Protein AF-A0A2V8R0U1-F1 (afdb_monomer)

Radius of gyration: 27.34 Å; Cα contacts (8 Å, |Δi|>4): 190; chains: 1; bounding box: 36×67×104 Å

Secondary structure (DSSP, 8-state):
------------------------SHHHHHHHHHHH-HHHHHHHHHHHHTT--TTSTTHHHHHHHHHHHHHHHHHHHHHHT-HHHHHHHHHHHHT----STTTT-HHHHHHHHHHHHHHHHHHHHTT-HHHHHHHHHHHHHHS--HHHHHHHHHHHHHHTPPP-GGGT-TT--GGGGTT------SSHHHHHHHHHHHHHHH-PPP--PPP-PPP-

Foldseek 3Di:
DDDDDDDDDDDDDDDPDDDDPPPPPCCVVVLVVCLVVLVVLLVVLVVVLVVDDQADPCNLVSLLSNLVSLLSVLLVCVVVVNNVVSVVSLVVNLPGDNDHPCLPVLVSLLSSLVSLQSVLVSCVVVLVLVSSLSSLLSSCLSHNDLSSQASNLVSCLSVVHDDDCCSFPVPDDPVNCPDDDDDDDPPPPVSVVVVVCCCVVPVDDDDDDDDHDDRD

Sequence (216 aa):
MHGLNLIDSRSHFIPQSGKTVDVPHLSGNVYSILRESADMAVTLFQSALQKLTIDQPFYDHLVHNLLLSYKLLIEKLLKQGDTSTALDFLRAALRLEIRGDMAEDSTFLRKFAGAFQSLGIVFFQKNLNEASLLCYRKAISAYPTPGSYVNLTNSLAATGQRAILSDFATEITPDQLGRHLFIACVPKSASTFLKNLLVNLTGYRDLFTVYAAGQT

pLDDT: mean 78.11, std 23.18, range [27.75, 98.75]

Mean predicted aligned error: 13.31 Å

Solvent-accessible surface area (backbone atoms only — not comparable to full-atom values): 12939 Å² total; per-residue (Å²): 132,89,84,91,84,90,85,89,81,91,75,83,90,74,86,82,71,84,76,80,78,80,80,71,79,53,66,63,57,51,53,53,55,33,64,76,36,26,71,59,35,36,55,51,36,54,58,49,55,76,75,52,54,57,88,43,86,61,40,36,56,42,53,49,50,33,46,54,23,42,50,56,43,31,55,51,28,53,73,72,64,41,52,68,63,27,50,52,46,46,58,58,47,69,71,62,73,69,74,26,89,50,57,81,38,65,72,55,30,43,52,54,14,48,53,29,42,53,49,14,51,57,28,41,77,68,71,36,28,70,63,12,34,54,23,20,52,53,10,39,76,56,37,72,48,76,71,40,46,55,54,32,44,55,23,29,57,73,62,70,50,78,88,56,66,66,75,79,36,78,90,54,53,82,81,76,46,75,91,70,85,84,81,84,53,76,64,72,70,55,36,58,52,54,50,52,49,45,32,72,75,68,67,49,79,91,68,91,86,80,88,72,78,73,79,130

Structure (mmCIF, N/CA/C/O backbone):
data_AF-A0A2V8R0U1-F1
#
_entry.id   AF-A0A2V8R0U1-F1
#
loop_
_atom_site.group_PDB
_atom_site.id
_atom_site.type_symbol
_atom_site.label_atom_id
_atom_site.label_alt_id
_atom_site.label_comp_id
_atom_site.label_asym_id
_atom_site.label_entity_id
_atom_site.label_seq_id
_atom_site.pdbx_PDB_ins_code
_atom_site.Cartn_x
_atom_site.Cartn_y
_atom_site.Cartn_z
_atom_site.occupancy
_atom_site.B_iso_or_equiv
_atom_site.auth_seq_id
_atom_site.auth_comp_id
_atom_site.auth_asym_id
_atom_site.auth_atom_id
_atom_site.pdbx_PDB_model_num
ATOM 1 N N . MET A 1 1 ? 0.230 31.227 -80.155 1.00 33.91 1 MET A N 1
ATOM 2 C CA . MET A 1 1 ? 1.510 31.036 -80.872 1.00 33.91 1 MET A CA 1
ATOM 3 C C . MET A 1 1 ? 2.636 31.541 -79.982 1.00 33.91 1 MET A C 1
ATOM 5 O O . MET A 1 1 ? 2.402 32.516 -79.288 1.00 33.91 1 MET A O 1
ATOM 9 N N . HIS A 1 2 ? 3.747 30.791 -79.972 1.00 30.78 2 HIS A N 1
ATOM 10 C CA . HIS A 1 2 ? 5.113 31.023 -79.445 1.00 30.78 2 HIS A CA 1
ATOM 11 C C . HIS A 1 2 ? 5.442 32.373 -78.763 1.00 30.78 2 HIS A C 1
ATOM 13 O O . HIS A 1 2 ? 5.022 33.412 -79.242 1.00 30.78 2 HIS A O 1
ATOM 19 N N . GLY A 1 3 ? 6.279 32.477 -77.726 1.00 27.75 3 GLY A N 1
ATOM 20 C CA . GLY A 1 3 ? 7.247 31.550 -77.134 1.00 27.75 3 GLY A CA 1
ATOM 21 C C . GLY A 1 3 ? 8.436 32.331 -76.523 1.00 27.75 3 GLY A C 1
ATOM 22 O O . GLY A 1 3 ? 8.930 33.253 -77.156 1.00 27.75 3 GLY A O 1
ATOM 23 N N . LEU A 1 4 ? 8.861 31.902 -75.323 1.00 31.69 4 LEU A N 1
ATOM 24 C CA . LEU A 1 4 ? 10.229 31.828 -74.746 1.00 31.69 4 LEU A CA 1
ATOM 25 C C . LEU A 1 4 ? 11.091 33.075 -74.407 1.00 31.69 4 LEU A C 1
ATOM 27 O O . LEU A 1 4 ? 11.565 33.783 -75.287 1.00 31.69 4 LEU A O 1
ATOM 31 N N . ASN A 1 5 ? 11.430 33.213 -73.108 1.00 28.86 5 ASN A N 1
ATOM 32 C CA . ASN A 1 5 ? 12.777 33.004 -72.502 1.00 28.86 5 ASN A CA 1
ATOM 33 C C . ASN A 1 5 ? 12.700 33.275 -70.973 1.00 28.86 5 ASN A C 1
ATOM 35 O O . ASN A 1 5 ? 12.289 34.355 -70.569 1.00 28.86 5 ASN A O 1
ATOM 39 N N . LEU A 1 6 ? 12.799 32.274 -70.085 1.00 30.08 6 LEU A N 1
ATOM 40 C CA . LEU A 1 6 ? 14.008 31.692 -69.453 1.00 30.08 6 LEU A CA 1
ATOM 41 C C . LEU A 1 6 ? 14.882 32.686 -68.665 1.00 30.08 6 LEU A C 1
ATOM 43 O O . LEU A 1 6 ? 15.734 33.335 -69.261 1.00 30.08 6 LEU A O 1
ATOM 47 N N . ILE A 1 7 ? 14.754 32.680 -67.327 1.00 31.27 7 ILE A N 1
ATOM 48 C CA . ILE A 1 7 ? 15.887 32.768 -66.386 1.00 31.27 7 ILE A CA 1
ATOM 49 C C . ILE A 1 7 ? 15.639 31.786 -65.231 1.00 31.27 7 ILE A C 1
ATOM 51 O O . ILE A 1 7 ? 14.598 31.797 -64.578 1.00 31.27 7 ILE A O 1
ATOM 55 N N . ASP A 1 8 ? 16.629 30.920 -65.062 1.00 29.23 8 ASP A N 1
ATOM 56 C CA . ASP A 1 8 ? 16.794 29.834 -64.105 1.00 29.23 8 ASP A CA 1
ATOM 57 C C . ASP A 1 8 ? 17.351 30.378 -62.775 1.00 29.23 8 ASP A C 1
ATOM 59 O O . ASP A 1 8 ? 18.208 31.263 -62.782 1.00 29.23 8 ASP A O 1
ATOM 63 N N . SER A 1 9 ? 16.894 29.862 -61.632 1.00 29.44 9 SER A N 1
ATOM 64 C CA . SER A 1 9 ? 17.573 30.020 -60.335 1.00 29.44 9 SER A CA 1
ATOM 65 C C . SER A 1 9 ? 17.100 28.948 -59.356 1.00 29.44 9 SER A C 1
ATOM 67 O O . SER A 1 9 ? 16.186 29.139 -58.555 1.00 29.44 9 SER A O 1
ATOM 69 N N . ARG A 1 10 ? 17.766 27.794 -59.439 1.00 28.23 10 ARG A N 1
ATOM 70 C CA . ARG A 1 10 ? 17.818 26.767 -58.395 1.00 28.23 10 ARG A CA 1
ATOM 71 C C . ARG A 1 10 ? 18.369 27.366 -57.096 1.00 28.23 10 ARG A C 1
ATOM 73 O O . ARG A 1 10 ? 19.519 27.796 -57.065 1.00 28.23 10 ARG A O 1
ATOM 80 N N . SER A 1 11 ? 17.601 27.314 -56.010 1.00 31.11 11 SER A N 1
ATOM 81 C CA . SER A 1 11 ? 18.138 27.434 -54.654 1.00 31.11 11 SER A CA 1
ATOM 82 C C . SER A 1 11 ? 18.079 26.076 -53.956 1.00 31.11 11 SER A C 1
ATOM 84 O O . SER A 1 11 ? 17.071 25.371 -53.943 1.00 31.11 11 SER A O 1
ATOM 86 N N . HIS A 1 12 ? 19.246 25.681 -53.463 1.00 29.78 12 HIS A N 1
ATOM 87 C CA . HIS A 1 12 ? 19.539 24.403 -52.844 1.00 29.78 12 HIS A CA 1
ATOM 88 C C . HIS A 1 12 ? 18.717 24.165 -51.572 1.00 29.78 12 HIS A C 1
ATOM 90 O O . HIS A 1 12 ? 18.725 24.971 -50.644 1.00 29.78 12 HIS A O 1
ATOM 96 N N . PHE A 1 13 ? 18.088 22.991 -51.510 1.00 28.08 13 PHE A N 1
ATOM 97 C CA . PHE A 1 13 ? 17.663 22.354 -50.269 1.00 28.08 13 PHE A CA 1
ATOM 98 C C . PHE A 1 13 ? 18.896 22.054 -49.403 1.00 28.08 13 PHE A C 1
ATOM 100 O O . PHE A 1 13 ? 19.763 21.278 -49.802 1.00 28.08 13 PHE A O 1
ATOM 107 N N . ILE A 1 14 ? 18.943 22.635 -48.205 1.00 29.86 14 ILE A N 1
ATOM 108 C CA . ILE A 1 14 ? 19.799 22.185 -47.103 1.00 29.86 14 ILE A CA 1
ATOM 109 C C . ILE A 1 14 ? 18.851 21.681 -46.007 1.00 29.86 14 ILE A C 1
ATOM 111 O O . ILE A 1 14 ? 18.072 22.482 -45.484 1.00 29.86 14 ILE A O 1
ATOM 115 N N . PRO A 1 15 ? 18.868 20.387 -45.641 1.00 28.34 15 PRO A N 1
ATOM 116 C CA . PRO A 1 15 ? 18.093 19.906 -44.511 1.00 28.34 15 PRO A CA 1
ATOM 117 C C . PRO A 1 15 ? 18.789 20.365 -43.227 1.00 28.34 15 PRO A C 1
ATOM 119 O O . PRO A 1 15 ? 19.911 19.950 -42.936 1.00 28.34 15 PRO A O 1
ATOM 122 N N . GLN A 1 16 ? 18.145 21.249 -42.458 1.00 32.06 16 GLN A N 1
ATOM 123 C CA . GLN A 1 16 ? 18.633 21.576 -41.122 1.00 32.06 16 GLN A CA 1
ATOM 124 C C . GLN A 1 16 ? 18.433 20.368 -40.206 1.00 32.06 16 GLN A C 1
ATOM 126 O O . GLN A 1 16 ? 17.323 20.038 -39.793 1.00 32.06 16 GLN A O 1
ATOM 131 N N . SER A 1 17 ? 19.567 19.720 -39.944 1.00 33.62 17 SER A N 1
ATOM 132 C CA . SER A 1 17 ? 19.836 18.761 -38.880 1.00 33.62 17 SER A CA 1
ATOM 133 C C . SER A 1 17 ? 19.140 19.134 -37.571 1.00 33.62 17 SER A C 1
ATOM 135 O O . SER A 1 17 ? 19.108 20.302 -37.176 1.00 33.62 17 SER A O 1
ATOM 137 N N . GLY A 1 18 ? 18.607 18.106 -36.908 1.00 39.72 18 GLY A N 1
ATOM 138 C CA . GLY A 1 18 ? 17.793 18.194 -35.707 1.00 39.72 18 GLY A CA 1
ATOM 139 C C . GLY A 1 18 ? 18.396 19.085 -34.629 1.00 39.72 18 GLY A C 1
ATOM 140 O O . GLY A 1 18 ? 19.499 18.853 -34.139 1.00 39.72 18 GLY A O 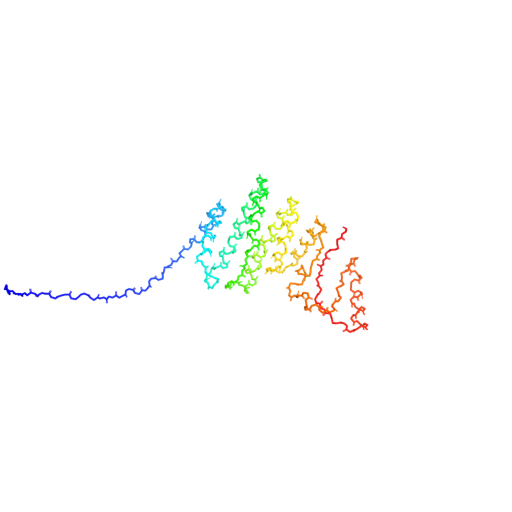1
ATOM 141 N N . LYS A 1 19 ? 17.615 20.087 -34.227 1.00 28.72 19 LYS A N 1
ATOM 142 C CA . LYS A 1 19 ? 17.781 20.730 -32.932 1.00 28.72 19 LYS A CA 1
ATOM 143 C C . LYS A 1 19 ? 17.127 19.816 -31.907 1.00 28.72 19 LYS A C 1
ATOM 145 O O . LYS A 1 19 ? 15.904 19.698 -31.867 1.00 28.72 19 LYS A O 1
ATOM 150 N N . THR A 1 20 ? 17.955 19.145 -31.116 1.00 35.19 20 THR A N 1
ATOM 151 C CA . THR A 1 20 ? 17.565 18.622 -29.811 1.00 35.19 20 THR A CA 1
ATOM 152 C C . THR A 1 20 ? 16.864 19.745 -29.058 1.00 35.19 20 THR A C 1
ATOM 154 O O . THR A 1 20 ? 17.451 20.799 -28.815 1.00 35.19 20 THR A O 1
ATOM 157 N N . VAL A 1 21 ? 15.578 19.555 -28.773 1.00 31.86 21 VAL A N 1
ATOM 158 C CA . VAL A 1 21 ? 14.833 20.446 -27.890 1.00 31.86 21 VAL A CA 1
ATOM 159 C C . VAL A 1 21 ? 15.434 20.251 -26.505 1.00 31.86 21 VAL A C 1
ATOM 161 O O . VAL A 1 21 ? 15.171 19.244 -25.852 1.00 31.86 21 VAL A O 1
ATOM 164 N N . ASP A 1 22 ? 16.278 21.190 -26.085 1.00 32.19 22 ASP A N 1
ATOM 165 C CA . ASP A 1 22 ? 16.637 21.337 -24.681 1.00 32.19 22 ASP A CA 1
ATOM 166 C C . ASP A 1 22 ? 15.337 21.534 -23.903 1.00 32.19 22 ASP A C 1
ATOM 168 O O . ASP A 1 22 ? 14.643 22.531 -24.096 1.00 32.19 22 ASP A O 1
ATOM 172 N N . VAL A 1 23 ? 14.977 20.558 -23.066 1.00 34.31 23 VAL A N 1
ATOM 173 C CA . VAL A 1 23 ? 13.877 20.667 -22.104 1.00 34.31 23 VAL A CA 1
ATOM 174 C C . VAL A 1 23 ? 14.476 21.292 -20.841 1.00 34.31 23 VAL A C 1
ATOM 176 O O . VAL A 1 23 ? 15.088 20.580 -20.041 1.00 34.31 23 VAL A O 1
ATOM 179 N N . PRO A 1 24 ? 14.367 22.615 -20.630 1.00 34.25 24 PRO A N 1
ATOM 180 C CA . PRO A 1 24 ? 15.084 23.278 -19.556 1.00 34.25 24 PRO A CA 1
ATOM 181 C C . PRO A 1 24 ? 14.216 23.254 -18.303 1.00 34.25 24 PRO A C 1
ATOM 183 O O . PRO A 1 24 ? 13.136 23.823 -18.339 1.00 34.25 24 PRO A O 1
ATOM 186 N N . HIS A 1 25 ? 14.672 22.624 -17.212 1.00 35.53 25 HIS A N 1
ATOM 187 C CA . HIS A 1 25 ? 14.306 22.891 -15.800 1.00 35.53 25 HIS A CA 1
ATOM 188 C C . HIS A 1 25 ? 12.814 23.111 -15.404 1.00 35.53 25 HIS A C 1
ATOM 190 O O . HIS A 1 25 ? 12.517 23.425 -14.251 1.00 35.53 25 HIS A O 1
ATOM 196 N N . LEU A 1 26 ? 11.855 22.871 -16.300 1.00 32.47 26 LEU A N 1
ATOM 197 C CA . LEU A 1 26 ? 10.415 23.101 -16.150 1.00 32.47 26 LEU A CA 1
ATOM 198 C C . LEU A 1 26 ? 9.740 22.028 -15.293 1.00 32.47 26 LEU A C 1
ATOM 200 O O . LEU A 1 26 ? 8.631 22.240 -14.804 1.00 32.47 26 LEU A O 1
ATOM 204 N N . SER A 1 27 ? 10.420 20.904 -15.053 1.00 43.81 27 SER A N 1
ATOM 205 C CA . SER A 1 27 ? 9.954 19.879 -14.124 1.00 43.81 27 SER A CA 1
ATOM 206 C C . SER A 1 27 ? 9.823 20.437 -12.704 1.00 43.81 27 SER A C 1
ATOM 208 O O . SER A 1 27 ? 8.827 20.179 -12.049 1.00 43.81 27 SER A O 1
ATOM 210 N N . GLY A 1 28 ? 10.729 21.297 -12.233 1.00 41.16 28 GLY A N 1
ATOM 211 C CA . GLY A 1 28 ? 10.628 21.852 -10.876 1.00 41.16 28 GLY A CA 1
ATOM 212 C C . GLY A 1 28 ? 9.350 22.673 -10.642 1.00 41.16 28 GLY A C 1
ATOM 213 O O . GLY A 1 28 ? 8.659 22.467 -9.645 1.00 41.16 28 GLY A O 1
ATOM 214 N N . ASN A 1 29 ? 9.012 23.553 -11.592 1.00 44.62 29 ASN A N 1
ATOM 215 C CA . ASN A 1 29 ? 7.871 24.471 -11.481 1.00 44.62 29 ASN A CA 1
ATOM 216 C C . ASN A 1 29 ? 6.523 23.813 -11.782 1.00 44.62 29 ASN A C 1
ATOM 218 O O . ASN A 1 29 ? 5.535 24.110 -11.120 1.00 44.62 29 ASN A O 1
ATOM 222 N N . VAL A 1 30 ? 6.452 22.898 -12.752 1.00 51.75 30 VAL A N 1
ATOM 223 C CA . VAL A 1 30 ? 5.197 22.175 -13.009 1.00 51.75 30 VAL A CA 1
ATOM 224 C C . VAL A 1 30 ? 4.881 21.246 -11.838 1.00 51.75 30 VAL A C 1
ATOM 226 O O . VAL A 1 30 ? 3.737 21.181 -11.405 1.00 51.75 30 VAL A O 1
ATOM 229 N N . TYR A 1 31 ? 5.884 20.583 -11.257 1.00 48.94 31 TYR A N 1
ATOM 230 C CA . TYR A 1 31 ? 5.665 19.709 -10.107 1.00 48.94 31 TYR A CA 1
ATOM 231 C C . TYR A 1 31 ? 5.260 20.479 -8.842 1.00 48.94 31 TYR A C 1
ATOM 233 O O . TYR A 1 31 ? 4.448 19.968 -8.074 1.00 48.94 31 TYR A O 1
ATOM 241 N N . SER A 1 32 ? 5.774 21.694 -8.612 1.00 51.47 32 SER A N 1
ATOM 242 C CA . SER A 1 32 ? 5.343 22.525 -7.477 1.00 51.47 32 SER A CA 1
ATOM 243 C C . SER A 1 32 ? 3.918 23.058 -7.659 1.00 51.47 32 SER A C 1
ATOM 245 O O . SER A 1 32 ? 3.120 22.963 -6.731 1.00 51.47 32 SER A O 1
ATOM 247 N N . ILE A 1 33 ? 3.559 23.508 -8.865 1.00 53.03 33 ILE A N 1
ATOM 248 C CA . ILE A 1 33 ? 2.207 23.990 -9.195 1.00 53.03 33 ILE A CA 1
ATOM 249 C C . ILE A 1 33 ? 1.178 22.846 -9.137 1.00 53.03 33 ILE A C 1
ATOM 251 O O . ILE A 1 33 ? 0.098 22.995 -8.569 1.00 53.03 33 ILE A O 1
ATOM 255 N N . LEU A 1 34 ? 1.514 21.663 -9.658 1.00 53.31 34 LEU A N 1
ATOM 256 C CA . LEU A 1 34 ? 0.648 20.479 -9.583 1.00 53.31 34 LEU A CA 1
ATOM 257 C C . LEU A 1 34 ? 0.496 19.949 -8.150 1.00 53.31 34 LEU A C 1
ATOM 259 O O . LEU A 1 34 ? -0.521 19.343 -7.818 1.00 53.31 34 LEU A O 1
ATOM 263 N N . ARG A 1 35 ? 1.474 20.203 -7.276 1.00 53.59 35 ARG A N 1
ATOM 264 C CA . ARG A 1 35 ? 1.379 19.870 -5.851 1.00 53.59 35 ARG A CA 1
ATOM 265 C C . ARG A 1 35 ? 0.373 20.759 -5.111 1.00 53.59 35 ARG A C 1
ATOM 267 O O . ARG A 1 35 ? -0.236 20.285 -4.155 1.00 53.59 35 ARG A O 1
ATOM 274 N N . GLU A 1 36 ? 0.166 21.999 -5.557 1.00 61.22 36 GLU A N 1
ATOM 275 C CA . GLU A 1 36 ? -0.860 22.903 -5.011 1.00 61.22 36 GLU A CA 1
ATOM 276 C C . GLU A 1 36 ? -2.278 22.559 -5.496 1.00 61.22 36 GLU A C 1
ATOM 278 O O . GLU A 1 36 ? -3.250 22.805 -4.783 1.00 61.22 36 GLU A O 1
ATOM 283 N N . SER A 1 37 ? -2.410 21.909 -6.658 1.00 79.00 37 SER A N 1
ATOM 284 C CA . SER A 1 37 ? -3.690 21.424 -7.185 1.00 79.00 37 SER A CA 1
ATOM 285 C C . SER A 1 37 ? -3.644 19.930 -7.509 1.00 79.00 37 SER A C 1
ATOM 287 O O . SER A 1 37 ? -3.577 19.511 -8.667 1.00 79.00 37 SER A O 1
ATOM 289 N N . ALA A 1 38 ? -3.708 19.111 -6.454 1.00 80.38 38 ALA A N 1
ATOM 290 C CA . ALA A 1 38 ? -3.704 17.652 -6.568 1.00 80.38 38 ALA A CA 1
ATOM 291 C C . ALA A 1 38 ? -4.800 17.124 -7.518 1.00 80.38 38 ALA A C 1
ATOM 293 O O . ALA A 1 38 ? -4.564 16.162 -8.245 1.00 80.38 38 ALA A O 1
ATOM 294 N N . ASP A 1 39 ? -5.957 17.791 -7.569 1.00 82.25 39 ASP A N 1
ATOM 295 C CA . ASP A 1 39 ? -7.078 17.469 -8.461 1.00 82.25 39 ASP A CA 1
ATOM 296 C C . ASP A 1 39 ? -6.690 17.589 -9.956 1.00 82.25 39 ASP A C 1
ATOM 298 O O . ASP A 1 39 ? -6.931 16.679 -10.760 1.00 82.25 39 ASP A O 1
ATOM 302 N N . MET A 1 40 ? -6.015 18.685 -10.335 1.00 86.06 40 MET A N 1
ATOM 303 C CA . MET A 1 40 ? -5.506 18.875 -11.701 1.00 86.06 40 MET A CA 1
ATOM 304 C C . MET A 1 40 ? -4.389 17.882 -12.027 1.00 86.06 40 MET A C 1
ATOM 306 O O . MET A 1 40 ? -4.345 17.345 -13.135 1.00 86.06 40 MET A O 1
ATOM 310 N N . ALA A 1 41 ? -3.514 17.600 -11.060 1.00 88.56 41 ALA A N 1
ATOM 311 C CA . ALA A 1 41 ? -2.421 16.648 -11.226 1.00 88.56 41 ALA A CA 1
ATOM 312 C C . ALA A 1 41 ? -2.928 15.230 -11.520 1.00 88.56 41 ALA A C 1
ATOM 314 O O . ALA A 1 41 ? -2.450 14.596 -12.460 1.00 88.56 41 ALA A O 1
ATOM 315 N N . VAL A 1 42 ? -3.941 14.760 -10.783 1.00 91.50 42 VAL A N 1
ATOM 316 C CA . VAL A 1 42 ? -4.589 13.466 -11.045 1.00 91.50 42 VAL A CA 1
ATOM 317 C C . VAL A 1 42 ? -5.111 13.407 -12.479 1.00 91.50 42 VAL A C 1
ATOM 319 O O . VAL A 1 42 ? -4.779 12.473 -13.208 1.00 91.50 42 VAL A O 1
ATOM 322 N N . THR A 1 43 ? -5.872 14.420 -12.901 1.00 89.62 43 THR A N 1
ATOM 323 C CA . THR A 1 43 ? -6.471 14.463 -14.245 1.00 89.62 43 THR A CA 1
ATOM 324 C C . THR A 1 43 ? -5.400 14.431 -15.337 1.00 89.62 43 THR A C 1
ATOM 326 O O . THR A 1 43 ? -5.521 13.691 -16.318 1.00 89.62 43 THR A O 1
ATOM 329 N N . LEU A 1 44 ? -4.322 15.199 -15.158 1.00 92.62 44 LEU A N 1
ATOM 330 C CA . LEU A 1 44 ? -3.211 15.271 -16.100 1.00 92.62 44 LEU A CA 1
ATOM 331 C C . LEU A 1 44 ? -2.470 13.935 -16.204 1.00 92.62 44 LEU A C 1
ATOM 333 O O . LEU A 1 44 ? -2.263 13.443 -17.313 1.00 92.62 44 LEU A O 1
ATOM 337 N N . PHE A 1 45 ? -2.103 13.322 -15.076 1.00 94.06 45 PHE A N 1
ATOM 338 C CA . PHE A 1 45 ? -1.371 12.055 -15.085 1.00 94.06 45 PHE A CA 1
ATOM 339 C C . PHE A 1 45 ? -2.228 10.891 -15.591 1.00 94.06 45 PHE A C 1
ATOM 341 O O . PHE A 1 45 ? -1.734 10.082 -16.371 1.00 94.06 45 PHE A O 1
ATOM 348 N N . GLN A 1 46 ? -3.518 10.834 -15.243 1.00 93.69 46 GLN A N 1
ATOM 349 C CA . GLN A 1 46 ? -4.446 9.854 -15.818 1.00 93.69 46 GLN A CA 1
ATOM 350 C C . GLN A 1 46 ? -4.553 10.008 -17.340 1.00 93.69 46 GLN A C 1
ATOM 352 O O . GLN A 1 46 ? -4.441 9.024 -18.068 1.00 93.69 46 GLN A O 1
ATOM 357 N N . SER A 1 47 ? -4.714 11.240 -17.831 1.00 93.31 47 SER A N 1
ATOM 358 C CA . SER A 1 47 ? -4.805 11.520 -19.270 1.00 93.31 47 SER A CA 1
ATOM 359 C C . SER A 1 47 ? -3.509 11.191 -20.014 1.00 93.31 47 SER A C 1
ATOM 361 O O . SER A 1 47 ? -3.551 10.750 -21.161 1.00 93.31 47 SER A O 1
ATOM 363 N N . ALA A 1 48 ? -2.353 11.402 -19.379 1.00 92.88 48 ALA A N 1
ATOM 364 C CA . ALA A 1 48 ? -1.061 11.019 -19.935 1.00 92.88 48 ALA A CA 1
ATOM 365 C C . ALA A 1 48 ? -0.931 9.492 -20.019 1.00 92.88 48 ALA A C 1
ATOM 367 O O . ALA A 1 48 ? -0.620 8.970 -21.085 1.00 92.88 48 ALA A O 1
ATOM 368 N N . LEU A 1 49 ? -1.253 8.769 -18.942 1.00 93.88 49 LEU A N 1
ATOM 369 C CA . LEU A 1 49 ? -1.174 7.305 -18.898 1.00 93.88 49 LEU A CA 1
ATOM 370 C C . LEU A 1 49 ? -2.140 6.614 -19.872 1.00 93.88 49 LEU A C 1
ATOM 372 O O . LEU A 1 49 ? -1.841 5.522 -20.332 1.00 93.88 49 LEU A O 1
ATOM 376 N N . GLN A 1 50 ? -3.255 7.247 -20.249 1.00 93.81 50 GLN A N 1
ATOM 377 C CA . GLN A 1 50 ? -4.135 6.736 -21.313 1.00 93.81 50 GLN A CA 1
ATOM 378 C C . GLN 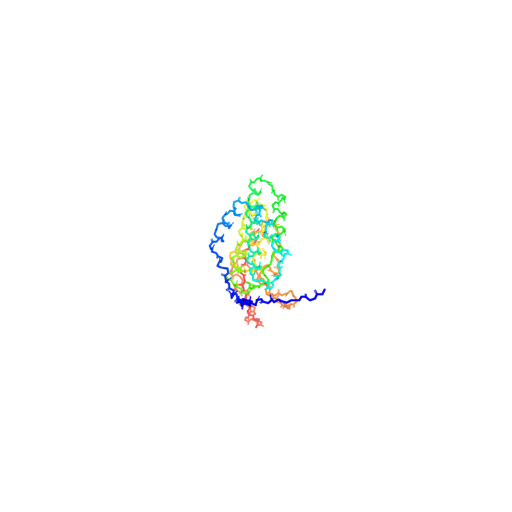A 1 50 ? -3.486 6.743 -22.704 1.00 93.81 50 GLN A C 1
ATOM 380 O O . GLN A 1 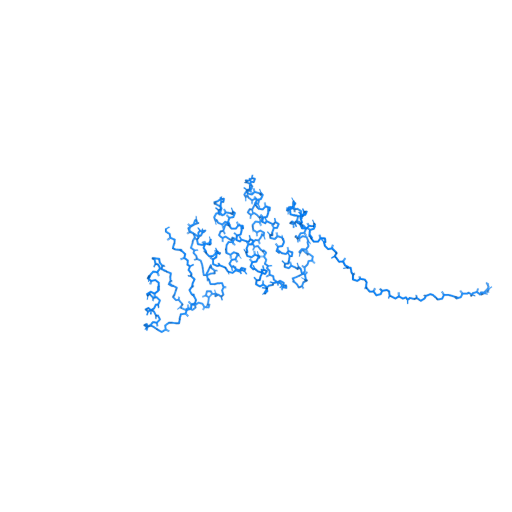50 ? -3.930 6.017 -23.591 1.00 93.81 50 GLN A O 1
ATOM 385 N N . LYS A 1 51 ? -2.481 7.595 -22.918 1.00 92.00 51 LYS A N 1
ATOM 386 C CA . LYS A 1 51 ? -1.797 7.768 -24.207 1.00 92.00 51 LYS A CA 1
ATOM 387 C C . LYS A 1 51 ? -0.449 7.063 -24.259 1.00 92.00 51 LYS A C 1
ATOM 389 O O . LYS A 1 51 ? 0.151 7.015 -25.330 1.00 92.00 51 LYS A O 1
ATOM 394 N N . LEU A 1 52 ? 0.028 6.579 -23.116 1.00 91.00 52 LEU A N 1
ATOM 395 C CA . LEU A 1 52 ? 1.332 5.956 -22.993 1.00 91.00 52 LEU A CA 1
ATOM 396 C C . LEU A 1 52 ? 1.209 4.442 -22.920 1.00 91.00 52 LEU A C 1
ATOM 398 O O . LEU A 1 52 ? 0.253 3.895 -22.373 1.00 91.00 52 LEU A O 1
ATOM 402 N N . THR A 1 53 ? 2.221 3.775 -23.446 1.00 91.56 53 THR A N 1
ATOM 403 C CA . THR A 1 53 ? 2.406 2.333 -23.313 1.00 91.56 53 THR A CA 1
ATOM 404 C C . THR A 1 53 ? 3.500 2.042 -22.284 1.00 91.56 53 THR A C 1
ATOM 406 O O . THR A 1 53 ? 4.320 2.904 -21.972 1.00 91.56 53 THR A O 1
ATOM 409 N N . ILE A 1 54 ? 3.487 0.838 -21.704 1.00 91.50 54 ILE A N 1
ATOM 410 C CA . ILE A 1 54 ? 4.372 0.455 -20.583 1.00 91.50 54 ILE A CA 1
ATOM 411 C C . ILE A 1 54 ? 5.862 0.507 -20.975 1.00 91.50 54 ILE A C 1
ATOM 413 O O . ILE A 1 54 ? 6.718 0.746 -20.131 1.00 91.50 54 ILE A O 1
ATOM 417 N N . ASP A 1 55 ? 6.170 0.304 -22.255 1.00 89.25 55 ASP A N 1
ATOM 418 C CA . ASP A 1 55 ? 7.515 0.334 -22.838 1.00 89.25 55 ASP A CA 1
ATOM 419 C C . ASP A 1 55 ? 8.064 1.751 -23.061 1.00 89.25 55 ASP A C 1
ATOM 421 O O . ASP A 1 55 ? 9.251 1.917 -23.350 1.00 89.25 55 ASP A O 1
ATOM 425 N N . GLN A 1 56 ? 7.225 2.780 -22.944 1.00 88.94 56 GLN A N 1
ATOM 426 C CA . GLN A 1 56 ? 7.664 4.150 -23.162 1.00 88.94 56 GLN A CA 1
ATOM 427 C C . GLN A 1 56 ? 8.416 4.699 -21.943 1.00 88.94 56 GLN A C 1
ATOM 429 O O . GLN A 1 56 ? 7.980 4.503 -20.803 1.00 88.94 56 GLN A O 1
ATOM 434 N N . PRO A 1 57 ? 9.506 5.461 -22.166 1.00 86.75 57 PRO A N 1
ATOM 435 C CA . PRO A 1 57 ? 10.219 6.134 -21.090 1.00 86.75 57 PRO A CA 1
ATOM 436 C C . PRO A 1 57 ? 9.267 6.982 -20.244 1.00 86.75 57 PRO A C 1
ATOM 438 O O . PRO A 1 57 ? 8.347 7.612 -20.769 1.00 86.75 57 PRO A O 1
ATOM 441 N N . PHE A 1 58 ? 9.519 7.043 -18.938 1.00 88.94 58 PHE A N 1
ATOM 442 C CA . PHE A 1 58 ? 8.721 7.808 -17.972 1.00 88.94 58 PHE A CA 1
ATOM 443 C C . PHE A 1 58 ? 7.328 7.267 -17.646 1.00 88.94 58 PHE A C 1
ATOM 445 O O . PHE A 1 58 ? 6.655 7.876 -16.808 1.00 88.94 58 PHE A O 1
ATOM 452 N N . TYR A 1 59 ? 6.906 6.129 -18.207 1.00 95.19 59 TYR A N 1
ATOM 453 C CA . TYR A 1 59 ? 5.645 5.491 -17.823 1.00 95.19 59 TYR A CA 1
ATOM 454 C C . TYR A 1 59 ? 5.561 5.302 -16.297 1.00 95.19 59 TYR A C 1
ATOM 456 O O . TYR A 1 59 ? 4.657 5.837 -15.649 1.00 95.19 59 TYR A O 1
ATOM 464 N N . ASP A 1 60 ? 6.560 4.654 -15.693 1.00 97.12 60 ASP A N 1
ATOM 465 C CA . ASP A 1 60 ? 6.568 4.382 -14.251 1.00 97.12 60 ASP A CA 1
ATOM 466 C C . ASP A 1 60 ? 6.719 5.656 -13.408 1.00 97.12 60 ASP A C 1
ATOM 468 O O . ASP A 1 60 ? 6.145 5.769 -12.321 1.00 97.12 60 ASP A O 1
ATOM 472 N N . HIS A 1 61 ? 7.428 6.665 -13.923 1.00 95.88 61 HIS A N 1
ATOM 473 C CA . HIS A 1 61 ? 7.501 7.982 -13.292 1.00 95.88 61 HIS A CA 1
ATOM 474 C C . HIS A 1 61 ? 6.118 8.641 -13.200 1.00 95.88 61 HIS A C 1
ATOM 476 O O . HIS A 1 61 ? 5.770 9.203 -12.159 1.00 95.88 61 HIS A O 1
ATOM 482 N N . LEU A 1 62 ? 5.298 8.538 -14.248 1.00 96.19 62 LEU A N 1
ATOM 483 C CA . LEU A 1 62 ? 3.932 9.061 -14.248 1.00 96.19 62 LEU A CA 1
ATOM 484 C C . LEU A 1 62 ? 3.006 8.248 -13.345 1.00 96.19 62 LEU A C 1
ATOM 486 O O . LEU A 1 62 ? 2.198 8.841 -12.631 1.00 96.19 62 LEU A O 1
ATOM 490 N N . VAL A 1 63 ? 3.164 6.922 -13.299 1.00 98.06 63 VAL A N 1
ATOM 491 C CA . VAL A 1 63 ? 2.456 6.063 -12.336 1.00 98.06 63 VAL A CA 1
ATOM 492 C C . VAL A 1 63 ? 2.782 6.476 -10.897 1.00 98.06 63 VAL A C 1
ATOM 494 O O . VAL A 1 63 ? 1.875 6.661 -10.082 1.00 98.06 63 VAL A O 1
ATOM 497 N N . HIS A 1 64 ? 4.062 6.674 -10.569 1.00 97.56 64 HIS A N 1
ATOM 498 C CA . HIS A 1 64 ? 4.474 7.108 -9.234 1.00 97.56 64 HIS A CA 1
ATOM 499 C C . HIS A 1 64 ? 3.960 8.513 -8.901 1.00 97.56 64 HIS A C 1
ATOM 501 O O . HIS A 1 64 ? 3.452 8.739 -7.803 1.00 97.56 64 HIS A O 1
ATOM 507 N N . ASN A 1 65 ? 4.023 9.451 -9.844 1.00 96.50 65 ASN A N 1
ATOM 508 C CA . ASN A 1 65 ? 3.498 10.799 -9.638 1.00 96.50 65 ASN A CA 1
ATOM 509 C C . ASN A 1 65 ? 1.982 10.802 -9.424 1.00 96.50 65 ASN A C 1
ATOM 511 O O . ASN A 1 65 ? 1.500 11.505 -8.538 1.00 96.50 65 ASN A O 1
ATOM 515 N N . LEU A 1 66 ? 1.237 9.969 -10.157 1.00 97.12 66 LEU A N 1
ATOM 516 C CA . LEU A 1 66 ? -0.196 9.792 -9.938 1.00 97.12 66 LEU A CA 1
ATOM 517 C C . LEU A 1 66 ? -0.487 9.267 -8.523 1.00 97.12 66 LEU A C 1
ATOM 519 O O . LEU A 1 66 ? -1.389 9.776 -7.859 1.00 97.12 66 LEU A O 1
ATOM 523 N N . LEU A 1 67 ? 0.305 8.313 -8.021 1.00 98.50 67 LEU A N 1
ATOM 524 C CA . LEU A 1 67 ? 0.198 7.843 -6.635 1.00 98.50 67 LEU A CA 1
ATOM 525 C C . LEU A 1 67 ? 0.441 8.974 -5.623 1.00 98.50 67 LEU A C 1
ATOM 527 O O . LEU A 1 67 ? -0.296 9.090 -4.642 1.00 98.50 67 LEU A O 1
ATOM 531 N N . LEU A 1 68 ? 1.443 9.827 -5.851 1.00 97.19 68 LEU A N 1
ATOM 532 C CA . LEU A 1 68 ? 1.708 10.981 -4.987 1.00 97.19 68 LEU A CA 1
ATOM 533 C C . LEU A 1 68 ? 0.554 11.995 -5.014 1.00 97.19 68 LEU A C 1
ATOM 535 O O . LEU A 1 68 ? 0.186 12.520 -3.961 1.00 97.19 68 LEU A O 1
ATOM 539 N N . SER A 1 69 ? -0.057 12.230 -6.176 1.00 96.06 69 SER A N 1
ATOM 540 C CA . SER A 1 69 ? -1.242 13.086 -6.303 1.00 96.06 69 SER A CA 1
ATOM 541 C C . SER A 1 69 ? -2.450 12.502 -5.570 1.00 96.06 69 SER A C 1
ATOM 543 O O . SER A 1 69 ? -3.091 13.221 -4.803 1.00 96.06 69 SER A O 1
ATOM 545 N N . TYR A 1 70 ? -2.717 11.198 -5.713 1.00 97.56 70 TYR A N 1
ATOM 546 C CA . TYR A 1 70 ? -3.752 10.523 -4.926 1.00 97.56 70 TYR A CA 1
ATOM 547 C C . TYR A 1 70 ? -3.493 10.645 -3.429 1.00 97.56 70 TYR A C 1
ATOM 549 O O . TYR A 1 70 ? -4.416 10.959 -2.685 1.00 97.56 70 TYR A O 1
ATOM 557 N N . LYS A 1 71 ? -2.248 10.460 -2.975 1.00 97.56 71 LYS A N 1
ATOM 558 C CA . LYS A 1 71 ? -1.895 10.599 -1.559 1.00 97.56 71 LYS A CA 1
ATOM 559 C C . LYS A 1 71 ? -2.270 11.977 -1.008 1.00 97.56 71 LYS A C 1
ATOM 561 O O . LYS A 1 71 ? -2.947 12.053 0.014 1.00 97.56 71 LYS A O 1
ATOM 566 N N . LEU A 1 72 ? -1.869 13.053 -1.686 1.00 95.69 72 LEU A N 1
ATOM 567 C CA . LEU A 1 72 ? -2.175 14.425 -1.256 1.00 95.69 72 LEU A CA 1
ATOM 568 C C . LEU A 1 72 ? -3.683 14.685 -1.191 1.00 95.69 72 LEU A C 1
ATOM 570 O O . LEU A 1 72 ? -4.178 15.326 -0.263 1.00 95.69 72 LEU A O 1
ATOM 574 N N . LEU A 1 73 ? -4.413 14.171 -2.175 1.00 95.25 73 LEU A N 1
ATOM 575 C CA . LEU A 1 73 ? -5.848 14.361 -2.288 1.00 95.25 73 LEU A CA 1
ATOM 576 C C . LEU A 1 73 ? -6.613 13.562 -1.223 1.00 95.25 73 LEU A C 1
ATOM 578 O O . LEU A 1 73 ? -7.486 14.115 -0.560 1.00 95.25 73 LEU A O 1
ATOM 582 N N . ILE A 1 74 ? -6.216 12.314 -0.967 1.00 97.44 74 ILE A N 1
ATOM 583 C CA . ILE A 1 74 ? -6.727 11.495 0.141 1.00 97.44 74 ILE A CA 1
ATOM 584 C C . ILE A 1 74 ? -6.501 12.206 1.480 1.00 97.44 74 ILE A C 1
ATOM 586 O O . ILE A 1 74 ? -7.433 12.345 2.269 1.00 97.44 74 ILE A O 1
ATOM 590 N N . GLU A 1 75 ? -5.289 12.704 1.741 1.00 96.31 75 GLU A N 1
ATOM 591 C CA . GLU A 1 75 ? -4.981 13.436 2.975 1.00 96.31 75 GLU A CA 1
ATOM 592 C C . GLU A 1 75 ? -5.854 14.692 3.139 1.00 96.31 75 GLU A C 1
ATOM 594 O O . GLU A 1 75 ? -6.316 14.983 4.246 1.00 96.31 75 GLU A O 1
ATOM 599 N N . LYS A 1 76 ? -6.105 15.432 2.051 1.00 95.62 76 LYS A N 1
ATOM 600 C CA . LYS A 1 76 ? -6.997 16.603 2.032 1.00 95.62 76 LYS A CA 1
ATOM 601 C C . LYS A 1 76 ? -8.447 16.211 2.332 1.00 95.62 76 LYS A C 1
ATOM 603 O O . LYS A 1 76 ? -9.052 16.808 3.220 1.00 95.62 76 LYS A O 1
ATOM 608 N N . LEU A 1 77 ? -8.976 15.193 1.658 1.00 96.19 77 LEU A N 1
ATOM 609 C CA . LEU A 1 77 ? -10.349 14.712 1.841 1.00 96.19 77 LEU A CA 1
ATOM 610 C C . LEU A 1 77 ? -10.589 14.196 3.266 1.00 96.19 77 LEU A C 1
ATOM 612 O O . LEU A 1 77 ? -11.556 14.586 3.915 1.00 96.19 77 LEU A O 1
ATOM 616 N N . LEU A 1 78 ? -9.657 13.413 3.816 1.00 97.25 78 LEU A N 1
ATOM 617 C CA . LEU A 1 78 ? -9.748 12.917 5.194 1.00 97.25 78 LEU A CA 1
ATOM 618 C C . LEU A 1 78 ? -9.671 14.036 6.241 1.00 97.25 78 LEU A C 1
ATOM 620 O O . LEU A 1 78 ? -10.247 13.907 7.322 1.00 97.25 78 LEU A O 1
ATOM 624 N N . LYS A 1 79 ? -8.968 15.141 5.957 1.00 96.06 79 LYS A N 1
ATOM 625 C CA . LYS A 1 79 ? -9.001 16.344 6.810 1.00 96.06 79 LYS A CA 1
ATOM 626 C C . LYS A 1 79 ? -10.357 17.047 6.754 1.00 96.06 79 LYS A C 1
ATOM 628 O O . LYS A 1 79 ? -10.780 17.595 7.763 1.00 96.06 79 LYS A O 1
ATOM 633 N N . GLN A 1 80 ? -11.024 17.009 5.605 1.00 96.06 80 GLN A N 1
ATOM 634 C CA . GLN A 1 80 ? -12.354 17.585 5.389 1.00 96.06 80 GLN A CA 1
ATOM 635 C C . GLN A 1 80 ? -13.494 16.666 5.861 1.00 96.06 80 GLN A C 1
ATOM 637 O O . GLN A 1 80 ? -14.647 17.081 5.868 1.00 96.06 80 GLN A O 1
ATOM 642 N N . GLY A 1 81 ? -13.181 15.434 6.273 1.00 96.31 81 GLY A N 1
ATOM 643 C CA . GLY A 1 81 ? -14.163 14.437 6.702 1.00 96.31 81 GLY A CA 1
ATOM 644 C C . GLY A 1 81 ? -14.792 13.639 5.556 1.00 96.31 81 GLY A C 1
ATOM 645 O O . GLY A 1 81 ? -15.574 12.726 5.822 1.00 96.31 81 GLY A O 1
ATOM 646 N N . ASP A 1 82 ? -14.422 13.909 4.301 1.00 97.00 82 ASP A N 1
ATOM 647 C CA . ASP A 1 82 ? -14.910 13.166 3.138 1.00 97.00 82 ASP A CA 1
ATOM 648 C C . ASP A 1 82 ? -14.182 11.822 2.996 1.00 97.00 82 ASP A C 1
ATOM 650 O O . ASP A 1 82 ? -13.248 11.627 2.214 1.00 97.00 82 ASP A O 1
ATOM 654 N N . THR A 1 83 ? -14.611 10.874 3.821 1.00 97.62 83 THR A N 1
ATOM 655 C CA . THR A 1 83 ? -14.016 9.539 3.876 1.00 97.62 83 THR A CA 1
ATOM 656 C C . THR A 1 83 ? -14.397 8.696 2.660 1.00 97.62 83 THR A C 1
ATOM 658 O O . THR A 1 83 ? -13.584 7.895 2.205 1.00 97.62 83 THR A O 1
ATOM 661 N N . SER A 1 84 ? -15.600 8.877 2.105 1.00 97.62 84 SER A N 1
ATOM 662 C CA . SER A 1 84 ? -16.071 8.073 0.969 1.00 97.62 84 SER A CA 1
ATOM 663 C C . SER A 1 84 ? -15.202 8.313 -0.258 1.00 97.62 84 SER A C 1
ATOM 665 O O . SER A 1 84 ? -14.620 7.372 -0.798 1.00 97.62 84 SER A O 1
ATOM 667 N N . THR A 1 85 ? -15.030 9.580 -0.636 1.00 95.94 85 THR A N 1
ATOM 668 C CA . THR A 1 85 ? -14.219 9.949 -1.797 1.00 95.94 85 THR A CA 1
ATOM 669 C C . THR A 1 85 ? -12.753 9.567 -1.574 1.00 95.94 85 THR A C 1
ATOM 671 O O . THR A 1 85 ? -12.092 9.060 -2.480 1.00 95.94 85 THR A O 1
ATOM 674 N N . ALA A 1 86 ? -12.232 9.715 -0.349 1.00 98.00 86 ALA A N 1
ATOM 675 C CA . ALA A 1 86 ? -10.873 9.284 -0.018 1.00 98.00 86 ALA A CA 1
ATOM 676 C C . ALA A 1 86 ? -10.662 7.776 -0.254 1.00 98.00 86 ALA A C 1
ATOM 678 O O . ALA A 1 86 ? -9.618 7.364 -0.765 1.00 98.00 86 ALA A O 1
ATOM 679 N N . LEU A 1 87 ? -11.654 6.945 0.079 1.00 98.38 87 LEU A N 1
ATOM 680 C CA . LEU A 1 87 ? -11.603 5.504 -0.171 1.00 98.38 87 LEU A CA 1
ATOM 681 C C . LEU A 1 87 ? -11.706 5.165 -1.664 1.00 98.38 87 LEU A C 1
ATOM 683 O O . LEU A 1 87 ? -11.062 4.213 -2.105 1.00 98.38 87 LEU A O 1
ATOM 687 N N . ASP A 1 88 ? -12.439 5.943 -2.459 1.00 97.75 88 ASP A N 1
ATOM 688 C CA . ASP A 1 88 ? -12.473 5.776 -3.918 1.00 97.75 88 ASP A CA 1
ATOM 689 C C . ASP A 1 88 ? -11.110 6.055 -4.555 1.00 97.75 88 ASP A C 1
ATOM 691 O O . ASP A 1 88 ? -10.614 5.254 -5.356 1.00 97.75 88 ASP A O 1
ATOM 695 N N . PHE A 1 89 ? -10.439 7.124 -4.126 1.00 98.00 89 PHE A N 1
ATOM 696 C CA . PHE A 1 89 ? -9.071 7.403 -4.557 1.00 98.00 89 PHE A CA 1
ATOM 697 C C . PHE A 1 89 ? -8.077 6.348 -4.077 1.00 98.00 89 PHE A C 1
ATOM 699 O O . PHE A 1 89 ? -7.179 5.978 -4.834 1.00 98.00 89 PHE A O 1
ATOM 706 N N . LEU A 1 90 ? -8.253 5.791 -2.874 1.00 98.69 90 LEU A N 1
ATOM 707 C CA . LEU A 1 90 ? -7.440 4.661 -2.429 1.00 98.69 90 LEU A CA 1
ATOM 708 C C . LEU A 1 90 ? -7.628 3.442 -3.343 1.00 98.69 90 LEU A C 1
ATOM 710 O O . LEU A 1 90 ? -6.643 2.831 -3.753 1.00 98.69 90 LEU A O 1
ATOM 714 N N . ARG A 1 91 ? -8.868 3.093 -3.707 1.00 98.69 91 ARG A N 1
ATOM 715 C CA . ARG A 1 91 ? -9.144 1.978 -4.634 1.00 98.69 91 ARG A CA 1
ATOM 716 C C . ARG A 1 91 ? -8.462 2.191 -5.983 1.00 98.69 91 ARG A C 1
ATOM 718 O O . ARG A 1 91 ? -7.931 1.234 -6.543 1.00 98.69 91 ARG A O 1
ATOM 725 N N . ALA A 1 92 ? -8.450 3.423 -6.489 1.00 98.06 92 ALA A N 1
ATOM 726 C CA . ALA A 1 92 ? -7.722 3.768 -7.706 1.00 98.06 92 ALA A CA 1
ATOM 727 C C . ALA A 1 92 ? -6.201 3.635 -7.520 1.00 98.06 92 ALA A C 1
ATOM 729 O O . ALA A 1 92 ? -5.536 3.036 -8.364 1.00 98.06 92 ALA A O 1
ATOM 730 N N . ALA A 1 93 ? -5.655 4.121 -6.402 1.00 98.50 93 ALA A N 1
ATOM 731 C CA . ALA A 1 93 ? -4.234 4.024 -6.082 1.00 98.50 93 ALA A CA 1
ATOM 732 C C . ALA A 1 93 ? -3.755 2.567 -5.989 1.00 98.50 93 ALA A C 1
ATOM 734 O O . ALA A 1 93 ? -2.722 2.228 -6.557 1.00 98.50 93 ALA A O 1
ATOM 735 N N . LEU A 1 94 ? -4.517 1.678 -5.343 1.00 98.69 94 LEU A N 1
ATOM 736 C CA . LEU A 1 94 ? -4.157 0.262 -5.168 1.00 98.69 94 LEU A CA 1
ATOM 737 C C . LEU A 1 94 ? -3.986 -0.502 -6.497 1.00 98.69 94 LEU A C 1
ATOM 739 O O . LEU A 1 94 ? -3.270 -1.506 -6.532 1.00 98.69 94 LEU A O 1
ATOM 743 N N . ARG A 1 95 ? -4.592 -0.016 -7.589 1.00 98.06 95 ARG A N 1
ATOM 744 C CA . ARG A 1 95 ? -4.457 -0.581 -8.946 1.00 98.06 95 ARG A CA 1
ATOM 745 C C . ARG A 1 95 ? -3.164 -0.176 -9.656 1.00 98.06 95 ARG A C 1
ATOM 747 O O . ARG A 1 95 ? -2.850 -0.752 -10.690 1.00 98.06 95 ARG A O 1
ATOM 754 N N . LEU A 1 96 ? -2.437 0.811 -9.137 1.00 98.00 96 LEU A N 1
ATOM 755 C CA . LEU A 1 96 ? -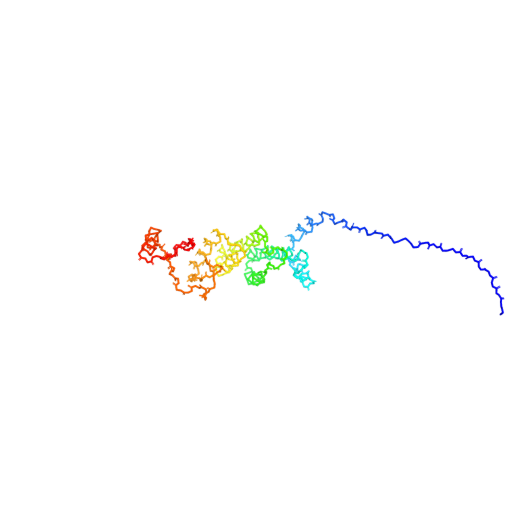1.182 1.261 -9.731 1.00 98.00 96 LEU A CA 1
ATOM 756 C C . LEU A 1 96 ? -0.081 0.226 -9.505 1.00 98.00 96 LEU A C 1
ATOM 758 O O . LEU A 1 96 ? 0.061 -0.324 -8.408 1.00 98.00 96 LEU A O 1
ATOM 762 N N . GLU A 1 97 ? 0.713 -0.016 -10.539 1.00 96.94 97 GLU A N 1
ATOM 763 C CA . GLU A 1 97 ? 1.837 -0.947 -10.524 1.00 96.94 97 GLU A CA 1
ATOM 764 C C . GLU A 1 97 ? 2.975 -0.391 -11.372 1.00 96.94 97 GLU A C 1
ATOM 766 O O . GLU A 1 97 ? 2.734 0.185 -12.433 1.00 96.94 97 GLU A O 1
ATOM 771 N N . ILE A 1 98 ? 4.198 -0.581 -10.882 1.00 97.75 98 ILE A N 1
ATOM 772 C CA . ILE A 1 98 ? 5.425 -0.294 -11.621 1.00 97.75 98 ILE A CA 1
ATOM 773 C C . ILE A 1 98 ? 5.696 -1.511 -12.500 1.00 97.75 98 ILE A C 1
ATOM 775 O O . ILE A 1 98 ? 5.807 -2.623 -11.985 1.00 97.75 98 ILE A O 1
ATOM 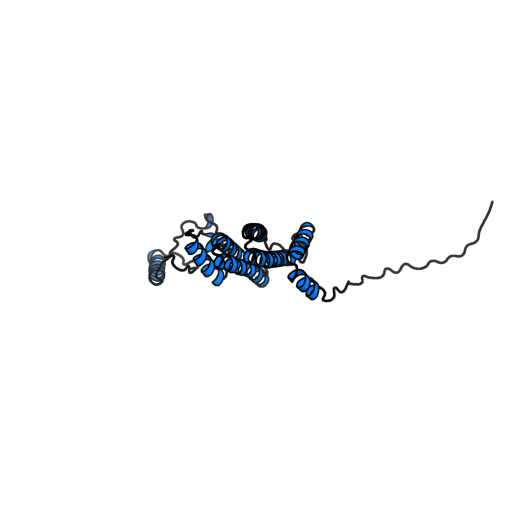779 N N . ARG A 1 99 ? 5.690 -1.315 -13.818 1.00 96.38 99 ARG A N 1
ATOM 780 C CA . ARG A 1 99 ? 5.766 -2.403 -14.814 1.00 96.38 99 ARG A CA 1
ATOM 781 C C . ARG A 1 99 ? 6.685 -2.078 -15.991 1.00 96.38 99 ARG A C 1
ATOM 783 O O . ARG A 1 99 ? 6.893 -2.947 -16.833 1.00 96.38 99 ARG A O 1
ATOM 790 N N . GLY A 1 100 ? 7.140 -0.835 -16.091 1.00 94.69 100 GLY A N 1
ATOM 791 C CA . GLY A 1 100 ? 7.993 -0.354 -17.164 1.00 94.69 100 GLY A CA 1
ATOM 792 C C . GLY A 1 100 ? 9.471 -0.454 -16.806 1.00 94.69 100 GLY A C 1
ATOM 793 O O . GLY A 1 100 ? 9.935 -1.414 -16.192 1.00 94.69 100 GLY A O 1
ATOM 794 N N . ASP A 1 101 ? 10.216 0.566 -17.215 1.00 93.44 101 ASP A N 1
ATOM 795 C CA . ASP A 1 101 ? 11.665 0.666 -17.064 1.00 93.44 101 ASP A CA 1
ATOM 796 C C . ASP A 1 101 ? 12.150 0.659 -15.607 1.00 93.44 101 ASP A C 1
ATOM 798 O O . ASP A 1 101 ? 13.288 0.268 -15.344 1.00 93.44 101 ASP A O 1
ATOM 802 N N . MET A 1 102 ? 11.304 1.052 -14.653 1.00 96.56 102 MET A N 1
ATOM 803 C CA . MET A 1 102 ? 11.662 1.128 -13.235 1.00 96.56 102 MET A CA 1
ATOM 804 C C . MET A 1 102 ? 11.293 -0.135 -12.447 1.00 96.56 102 MET A C 1
ATOM 806 O O . MET A 1 102 ? 11.490 -0.162 -11.230 1.00 96.56 102 MET A O 1
ATOM 810 N N . ALA A 1 103 ? 10.770 -1.180 -13.100 1.00 95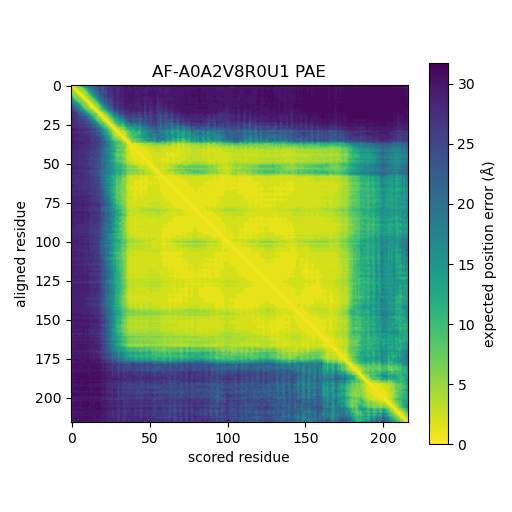.81 103 ALA A N 1
ATOM 811 C CA . ALA A 1 103 ? 10.317 -2.407 -12.438 1.00 95.81 103 ALA A CA 1
ATOM 812 C C . ALA A 1 103 ? 11.421 -3.127 -11.642 1.00 95.81 103 ALA A C 1
ATOM 814 O O . ALA A 1 103 ? 11.120 -3.753 -10.635 1.00 95.81 103 ALA A O 1
ATOM 815 N N . GLU A 1 104 ? 12.687 -2.981 -12.040 1.00 95.50 104 GLU A N 1
ATOM 816 C CA . GLU A 1 104 ? 13.843 -3.586 -11.357 1.00 95.50 104 GLU A CA 1
ATOM 817 C C . GLU A 1 104 ? 14.665 -2.564 -10.539 1.00 95.50 104 GLU A C 1
ATOM 819 O O . GLU A 1 104 ? 15.660 -2.908 -9.892 1.00 95.50 104 GLU A O 1
ATOM 824 N N . ASP A 1 105 ? 14.269 -1.284 -10.523 1.00 97.44 105 ASP A N 1
ATOM 825 C CA . ASP A 1 105 ? 14.958 -0.258 -9.736 1.00 97.44 105 ASP A CA 1
ATOM 826 C C . ASP A 1 105 ? 14.501 -0.315 -8.271 1.00 97.44 105 ASP A C 1
ATOM 828 O O . ASP A 1 105 ? 13.509 0.291 -7.858 1.00 97.44 105 ASP A O 1
ATOM 832 N N . SER A 1 106 ? 15.289 -1.001 -7.442 1.00 96.94 106 SER A N 1
ATOM 833 C CA . SER A 1 106 ? 15.048 -1.115 -5.995 1.00 96.94 106 SER A CA 1
ATOM 834 C C . SER A 1 106 ? 14.862 0.227 -5.269 1.00 96.94 106 SER A C 1
ATOM 836 O O . SER A 1 106 ? 14.096 0.318 -4.305 1.00 96.94 106 SER A O 1
ATOM 838 N N . THR A 1 107 ? 15.545 1.293 -5.694 1.00 97.88 107 THR A N 1
ATOM 839 C CA . THR A 1 107 ? 15.408 2.619 -5.078 1.00 97.88 107 THR A CA 1
ATOM 840 C C . THR A 1 107 ? 14.089 3.262 -5.472 1.00 97.88 107 THR A C 1
ATOM 842 O O . THR A 1 107 ? 13.451 3.905 -4.629 1.00 97.88 107 THR A O 1
ATOM 845 N N . PHE A 1 108 ? 13.660 3.076 -6.715 1.00 97.81 108 PHE A N 1
ATOM 846 C CA . PHE A 1 108 ? 12.365 3.528 -7.197 1.00 97.81 108 PHE A CA 1
ATOM 847 C C . PHE A 1 108 ? 11.216 2.759 -6.535 1.00 97.81 108 PHE A C 1
ATOM 849 O O . PHE A 1 108 ? 10.333 3.378 -5.934 1.00 97.81 108 PHE A O 1
ATOM 856 N N . LEU A 1 109 ? 11.277 1.425 -6.527 1.00 98.44 109 LEU A N 1
ATOM 857 C CA . LEU A 1 109 ? 10.298 0.559 -5.866 1.00 98.44 109 LEU A CA 1
ATOM 858 C C . LEU A 1 109 ? 10.156 0.886 -4.378 1.00 98.44 109 LEU A C 1
ATOM 860 O O . LEU A 1 109 ? 9.041 1.012 -3.871 1.00 98.44 109 LEU A O 1
ATOM 864 N N . ARG A 1 110 ? 11.271 1.131 -3.677 1.00 98.00 110 ARG A N 1
ATOM 865 C CA . ARG A 1 110 ? 11.249 1.557 -2.271 1.00 98.00 110 ARG A CA 1
ATOM 866 C C . ARG A 1 110 ? 10.493 2.873 -2.072 1.00 98.00 110 ARG A C 1
ATOM 868 O O . ARG A 1 110 ? 9.751 3.004 -1.099 1.00 98.00 110 ARG A O 1
ATOM 875 N N . LYS A 1 111 ? 10.650 3.855 -2.968 1.00 98.25 111 LYS A N 1
ATOM 876 C CA . LYS A 1 111 ? 9.895 5.125 -2.909 1.00 98.25 111 LYS A CA 1
ATOM 877 C C . LYS A 1 111 ? 8.411 4.906 -3.190 1.00 98.25 111 LYS A C 1
ATOM 879 O O . LYS A 1 111 ? 7.570 5.473 -2.493 1.00 98.25 111 LYS A O 1
ATOM 884 N N . PHE A 1 112 ? 8.090 4.071 -4.176 1.00 98.56 112 PHE A N 1
ATOM 885 C CA . PHE A 1 112 ? 6.716 3.708 -4.510 1.00 98.56 112 PHE A CA 1
ATOM 886 C C . PHE A 1 112 ? 6.012 3.013 -3.332 1.00 98.56 112 PHE A C 1
ATOM 888 O O . PHE A 1 112 ? 4.948 3.459 -2.902 1.00 98.56 112 PHE A O 1
ATOM 895 N N . ALA A 1 113 ? 6.649 2.015 -2.718 1.00 98.38 113 ALA A N 1
ATOM 896 C CA . ALA A 1 113 ? 6.159 1.367 -1.503 1.00 98.38 113 ALA A CA 1
ATOM 897 C C . ALA A 1 113 ? 6.029 2.346 -0.322 1.00 98.38 113 ALA A C 1
ATOM 899 O O . ALA A 1 113 ? 5.037 2.312 0.407 1.00 98.38 113 ALA A O 1
ATOM 900 N N . GLY A 1 114 ? 6.985 3.266 -0.153 1.00 98.19 114 GLY A N 1
ATOM 901 C CA . GLY A 1 114 ? 6.949 4.295 0.892 1.00 98.19 114 GLY A CA 1
ATOM 902 C C . GLY A 1 114 ? 5.742 5.240 0.796 1.00 98.19 114 GLY A C 1
ATOM 903 O O . GLY A 1 114 ? 5.228 5.708 1.818 1.00 98.19 114 GLY A O 1
ATOM 904 N N . ALA A 1 115 ? 5.228 5.490 -0.412 1.00 98.38 115 ALA A N 1
ATOM 905 C CA . ALA A 1 115 ? 4.000 6.260 -0.598 1.00 98.38 115 ALA A CA 1
ATOM 906 C C . ALA A 1 115 ? 2.770 5.508 -0.055 1.00 98.38 115 ALA A C 1
ATOM 908 O O . ALA A 1 115 ? 1.963 6.106 0.661 1.00 98.38 115 ALA A O 1
ATOM 909 N N . PHE A 1 116 ? 2.674 4.194 -0.292 1.00 98.75 116 PHE A N 1
ATOM 910 C CA . PHE A 1 116 ? 1.635 3.354 0.313 1.00 98.75 116 PHE A CA 1
ATOM 911 C C . PHE A 1 116 ? 1.790 3.219 1.827 1.00 98.75 116 PHE A C 1
ATOM 913 O O . PHE A 1 116 ? 0.795 3.316 2.537 1.00 98.75 116 PHE A O 1
ATOM 920 N N . GLN A 1 117 ? 3.011 3.079 2.353 1.00 98.31 117 GLN A N 1
ATOM 921 C CA . GLN A 1 117 ? 3.230 3.098 3.806 1.00 98.31 117 GLN A CA 1
ATOM 922 C C . GLN A 1 117 ? 2.715 4.395 4.436 1.00 98.31 117 GLN A C 1
ATOM 924 O O . GLN A 1 117 ? 2.039 4.356 5.461 1.00 98.31 117 GLN A O 1
ATOM 929 N N . SER A 1 118 ? 3.000 5.538 3.804 1.00 98.12 118 SER A N 1
ATOM 930 C CA . SER A 1 118 ? 2.512 6.836 4.274 1.00 98.12 118 SER A CA 1
ATOM 931 C C . SER A 1 118 ? 0.984 6.877 4.317 1.00 98.12 118 SER A C 1
ATOM 933 O O . SER A 1 118 ? 0.412 7.293 5.320 1.00 98.12 118 SER A O 1
ATOM 935 N N . LEU A 1 119 ? 0.321 6.414 3.251 1.00 98.56 119 LEU A N 1
ATOM 936 C CA . LEU A 1 119 ? -1.138 6.307 3.211 1.00 98.56 119 LEU A CA 1
ATOM 937 C C . LEU A 1 119 ? -1.670 5.375 4.301 1.00 98.56 119 LEU A C 1
ATOM 939 O O . LEU A 1 119 ? -2.632 5.719 4.981 1.00 98.56 119 LEU A O 1
ATOM 943 N N . GLY A 1 120 ? -1.024 4.227 4.510 1.00 98.50 120 GLY A N 1
ATOM 944 C CA . GLY A 1 120 ? -1.375 3.289 5.570 1.00 98.50 120 GLY A CA 1
ATOM 945 C C . GLY A 1 120 ? -1.373 3.952 6.946 1.00 98.50 120 GLY A C 1
ATOM 946 O O . GLY A 1 120 ? -2.334 3.788 7.697 1.00 98.50 120 GLY A O 1
ATOM 947 N N . ILE A 1 121 ? -0.358 4.768 7.244 1.00 98.44 121 ILE A N 1
ATOM 948 C CA . ILE A 1 121 ? -0.265 5.518 8.505 1.00 98.44 121 ILE A CA 1
ATOM 949 C C . ILE A 1 121 ? -1.412 6.525 8.621 1.00 98.44 121 ILE A C 1
ATOM 951 O O . ILE A 1 121 ? -2.068 6.580 9.660 1.00 98.44 121 ILE A O 1
ATOM 955 N N . VAL A 1 122 ? -1.692 7.284 7.557 1.00 98.31 122 VAL A N 1
ATOM 956 C CA . VAL A 1 122 ? -2.785 8.271 7.531 1.00 98.31 122 VAL A CA 1
ATOM 957 C C . VAL A 1 122 ? -4.137 7.606 7.804 1.00 98.31 122 VAL A C 1
ATOM 959 O O . VAL A 1 122 ? -4.899 8.091 8.639 1.00 98.31 122 VAL A O 1
ATOM 962 N N . PHE A 1 123 ? -4.433 6.477 7.152 1.00 98.75 123 PHE A N 1
ATOM 963 C CA . PHE A 1 123 ? -5.674 5.734 7.381 1.00 98.75 123 PHE A CA 1
ATOM 964 C C . PHE A 1 123 ? -5.743 5.140 8.794 1.00 98.75 123 PHE A C 1
ATOM 966 O O . PHE A 1 123 ? -6.782 5.250 9.445 1.00 98.75 123 PHE A O 1
ATOM 973 N N . PHE A 1 124 ? -4.639 4.587 9.305 1.00 98.19 124 PHE A N 1
ATOM 974 C CA . PHE A 1 124 ? -4.573 4.042 10.666 1.00 98.19 124 PHE A CA 1
ATOM 975 C C . PHE A 1 124 ? -4.872 5.114 11.722 1.00 98.19 124 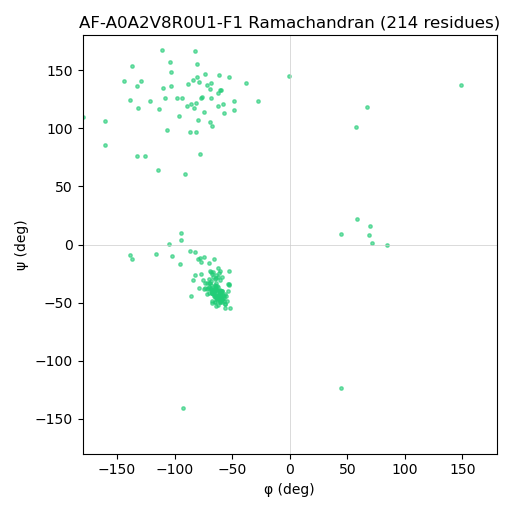PHE A C 1
ATOM 977 O O . PHE A 1 124 ? -5.705 4.915 12.600 1.00 98.19 124 PHE A O 1
ATOM 984 N N . GLN A 1 125 ? -4.265 6.299 11.594 1.00 97.62 125 GLN A N 1
ATOM 985 C CA . GLN A 1 125 ? -4.494 7.438 12.496 1.00 97.62 125 GLN A CA 1
ATOM 986 C C . GLN A 1 125 ? -5.942 7.948 12.481 1.00 97.62 125 GLN A C 1
ATOM 988 O O . GLN A 1 125 ? -6.373 8.622 13.415 1.00 97.62 125 GLN A O 1
ATOM 993 N N . LYS A 1 126 ? -6.699 7.642 11.424 1.00 97.75 126 LYS A N 1
ATOM 994 C CA . LYS A 1 126 ? -8.127 7.956 11.293 1.00 97.75 126 LYS A CA 1
ATOM 995 C C . LYS A 1 126 ? -9.039 6.803 11.722 1.00 97.75 126 LYS A C 1
ATOM 997 O O . LYS A 1 126 ? -10.242 6.892 11.505 1.00 97.75 126 LYS A O 1
ATOM 1002 N N . ASN A 1 127 ? -8.493 5.748 12.333 1.00 97.50 127 ASN A N 1
ATOM 1003 C CA . ASN A 1 127 ? -9.191 4.504 12.682 1.00 97.50 127 ASN A CA 1
ATOM 1004 C C . ASN A 1 127 ? -9.808 3.778 11.471 1.00 97.50 127 ASN A C 1
ATOM 1006 O O . ASN A 1 127 ? -10.710 2.955 11.616 1.00 97.50 127 ASN A O 1
ATOM 1010 N N . LEU A 1 128 ? -9.311 4.050 10.261 1.00 98.38 128 LEU A N 1
ATOM 1011 C CA . LEU A 1 128 ? -9.714 3.378 9.026 1.00 98.38 128 LEU A CA 1
ATOM 1012 C C . LEU A 1 128 ? -8.799 2.167 8.799 1.00 98.38 128 LEU A C 1
ATOM 1014 O O . LEU A 1 128 ? -8.051 2.090 7.822 1.00 98.38 128 LEU A O 1
ATOM 1018 N N . ASN A 1 129 ? -8.829 1.230 9.749 1.00 97.56 129 ASN A N 1
ATOM 1019 C CA . ASN A 1 129 ? -7.844 0.148 9.865 1.00 97.56 129 ASN A CA 1
ATOM 1020 C C . ASN A 1 129 ? -7.858 -0.813 8.666 1.00 97.56 129 ASN A C 1
ATOM 1022 O O . ASN A 1 129 ? -6.805 -1.278 8.244 1.00 97.56 129 ASN A O 1
ATOM 1026 N N . GLU A 1 130 ? -9.024 -1.036 8.057 1.00 98.25 130 GLU A N 1
ATOM 1027 C CA . GLU A 1 130 ? -9.159 -1.827 6.826 1.00 98.25 130 GLU A CA 1
ATOM 1028 C C . GLU A 1 130 ? -8.414 -1.198 5.640 1.00 98.25 130 GLU A C 1
ATOM 1030 O O . GLU A 1 130 ? -7.646 -1.854 4.938 1.00 98.25 130 GLU A O 1
ATOM 1035 N N . ALA A 1 131 ? -8.574 0.112 5.444 1.00 98.69 131 ALA A N 1
ATOM 1036 C CA . ALA A 1 131 ? -7.854 0.849 4.409 1.00 98.69 131 ALA A CA 1
ATOM 1037 C C . ALA A 1 131 ? -6.340 0.857 4.677 1.00 98.69 131 ALA A C 1
ATOM 1039 O O . ALA A 1 131 ? -5.536 0.710 3.756 1.00 98.69 131 ALA A O 1
ATOM 1040 N N . SER A 1 132 ? -5.952 0.974 5.949 1.00 98.69 132 SER A N 1
ATOM 1041 C CA . SER A 1 132 ? -4.557 0.889 6.377 1.00 98.69 132 SER A CA 1
ATOM 1042 C C . SER A 1 132 ? -3.924 -0.468 6.049 1.00 98.69 132 SER A C 1
ATOM 1044 O O . SER A 1 132 ? -2.841 -0.526 5.460 1.00 98.69 132 SER A O 1
ATOM 1046 N N . LEU A 1 133 ? -4.642 -1.556 6.337 1.00 98.19 133 LEU A N 1
ATOM 1047 C CA . LEU A 1 133 ? -4.236 -2.924 6.032 1.00 98.19 133 LEU A CA 1
ATOM 1048 C C . LEU A 1 133 ? -3.964 -3.120 4.531 1.00 98.19 133 LEU A C 1
ATOM 1050 O O . LEU A 1 133 ? -2.922 -3.664 4.159 1.00 98.19 133 LEU A O 1
ATOM 1054 N N . LEU A 1 134 ? -4.853 -2.622 3.663 1.00 98.50 134 LEU A N 1
ATOM 1055 C CA . LEU A 1 134 ? -4.672 -2.677 2.206 1.00 98.50 134 LEU A CA 1
ATOM 1056 C C . LEU A 1 134 ? -3.413 -1.927 1.748 1.00 98.50 134 LEU A C 1
ATOM 1058 O O . LEU A 1 134 ? -2.652 -2.439 0.925 1.00 98.50 134 LEU A O 1
ATOM 1062 N N . CYS A 1 135 ? -3.164 -0.739 2.303 1.00 98.69 135 CYS A N 1
ATOM 1063 C CA . CYS A 1 135 ? -1.968 0.045 2.007 1.00 98.69 135 CYS A CA 1
ATOM 1064 C C . CYS A 1 135 ? -0.682 -0.702 2.377 1.00 98.69 135 CYS A C 1
ATOM 1066 O O . CYS A 1 135 ? 0.248 -0.751 1.572 1.00 98.69 135 CYS A O 1
ATOM 1068 N N . TYR A 1 136 ? -0.611 -1.303 3.567 1.00 98.38 136 TYR A N 1
ATOM 1069 C CA . TYR A 1 136 ? 0.597 -2.019 3.987 1.00 98.38 136 TYR A CA 1
ATOM 1070 C C . TYR A 1 136 ? 0.837 -3.287 3.174 1.00 98.38 136 TYR A C 1
ATOM 1072 O O . TYR A 1 136 ? 1.981 -3.539 2.797 1.00 98.38 136 TYR A O 1
ATOM 1080 N N . ARG A 1 137 ? -0.220 -4.024 2.812 1.00 98.06 137 ARG A N 1
ATOM 1081 C CA . ARG A 1 137 ? -0.116 -5.155 1.878 1.00 98.06 137 ARG A CA 1
ATOM 1082 C C . ARG A 1 137 ? 0.440 -4.720 0.524 1.00 98.06 137 ARG A C 1
ATOM 1084 O O . ARG A 1 137 ? 1.387 -5.328 0.036 1.00 98.06 137 ARG A O 1
ATOM 1091 N N . LYS A 1 138 ? -0.071 -3.620 -0.041 1.00 98.38 138 LYS A N 1
ATOM 1092 C CA . LYS A 1 138 ? 0.429 -3.074 -1.313 1.00 98.38 138 LYS A CA 1
ATOM 1093 C C . LYS A 1 138 ? 1.875 -2.576 -1.215 1.00 98.38 138 LYS A C 1
ATOM 1095 O O . LYS A 1 138 ? 2.651 -2.744 -2.151 1.00 98.38 138 LYS A O 1
ATOM 1100 N N . ALA A 1 139 ? 2.256 -1.981 -0.085 1.00 98.19 139 ALA A N 1
ATOM 1101 C CA . ALA A 1 139 ? 3.637 -1.577 0.152 1.00 98.19 139 ALA A CA 1
ATOM 1102 C C . ALA A 1 139 ? 4.578 -2.790 0.186 1.00 98.19 139 ALA A C 1
ATOM 1104 O O . ALA A 1 139 ? 5.624 -2.754 -0.450 1.00 98.19 139 ALA A O 1
ATOM 1105 N N . ILE A 1 140 ? 4.198 -3.862 0.889 1.00 96.75 140 ILE A N 1
ATOM 1106 C CA . ILE A 1 140 ? 4.981 -5.105 0.985 1.00 96.75 140 ILE A CA 1
ATOM 1107 C C . ILE A 1 140 ? 5.122 -5.771 -0.380 1.00 96.75 140 ILE A C 1
ATOM 1109 O O . ILE A 1 140 ? 6.232 -6.151 -0.735 1.00 96.75 140 ILE A O 1
ATOM 1113 N N . SER A 1 141 ? 4.040 -5.847 -1.162 1.00 95.81 141 SER A N 1
ATOM 1114 C CA . SER A 1 141 ? 4.094 -6.437 -2.503 1.00 95.81 141 SER A CA 1
ATOM 1115 C C . SER A 1 141 ? 4.988 -5.656 -3.467 1.00 95.81 141 SER A C 1
ATOM 1117 O O . SER A 1 141 ? 5.503 -6.235 -4.411 1.00 95.81 141 SER A O 1
ATOM 1119 N N . ALA A 1 142 ? 5.133 -4.341 -3.271 1.00 96.62 142 ALA A N 1
ATOM 1120 C CA . ALA A 1 142 ? 5.979 -3.504 -4.120 1.00 96.62 142 ALA A CA 1
ATOM 1121 C C . ALA A 1 142 ? 7.445 -3.490 -3.666 1.00 96.62 142 ALA A C 1
ATOM 1123 O O . ALA A 1 142 ? 8.349 -3.545 -4.492 1.00 96.62 142 ALA A O 1
ATOM 1124 N N . TYR A 1 143 ? 7.686 -3.361 -2.360 1.00 96.31 143 TYR A N 1
ATOM 1125 C CA . TYR A 1 143 ? 9.022 -3.415 -1.780 1.00 96.31 143 TYR A CA 1
ATOM 1126 C C . TYR A 1 143 ? 8.937 -3.726 -0.273 1.00 96.31 143 TYR A C 1
ATOM 1128 O O . TYR A 1 143 ? 8.567 -2.853 0.529 1.00 96.31 143 TYR A O 1
ATOM 1136 N N . PRO A 1 144 ? 9.289 -4.949 0.159 1.00 91.25 144 PRO A N 1
ATOM 1137 C CA . PRO A 1 144 ? 9.200 -5.331 1.559 1.00 91.25 144 PRO A CA 1
ATOM 1138 C C . PRO A 1 144 ? 10.238 -4.585 2.407 1.00 91.25 144 PRO A C 1
ATOM 1140 O O . PRO A 1 144 ? 11.421 -4.512 2.079 1.00 91.25 144 PRO A O 1
ATOM 1143 N N . THR A 1 145 ? 9.807 -4.053 3.553 1.00 88.31 145 THR A N 1
ATOM 1144 C CA . THR A 1 145 ? 10.706 -3.460 4.556 1.00 88.31 145 THR A CA 1
ATOM 1145 C C . THR A 1 145 ? 10.294 -3.890 5.962 1.00 88.31 145 THR A C 1
ATOM 1147 O O . THR A 1 145 ? 9.104 -4.126 6.191 1.00 88.31 145 THR A O 1
ATOM 1150 N N . PRO A 1 146 ? 11.221 -3.924 6.940 1.00 84.38 146 PRO A N 1
ATOM 1151 C CA . PRO A 1 146 ? 10.878 -4.228 8.331 1.00 84.38 146 PRO A CA 1
ATOM 1152 C C . PRO A 1 146 ? 9.758 -3.333 8.883 1.00 84.38 146 PRO A C 1
ATOM 1154 O O . PRO A 1 146 ? 8.852 -3.816 9.557 1.00 84.38 146 PRO A O 1
ATOM 1157 N N . GLY A 1 147 ? 9.779 -2.040 8.536 1.00 84.00 147 GLY A N 1
ATOM 1158 C CA . GLY A 1 147 ? 8.745 -1.085 8.942 1.00 84.00 147 GLY A CA 1
ATOM 1159 C C . GLY A 1 147 ? 7.358 -1.421 8.385 1.00 84.00 147 GLY A C 1
ATOM 1160 O O . GLY A 1 147 ? 6.366 -1.254 9.095 1.00 84.00 147 GLY A O 1
ATOM 1161 N N . SER A 1 148 ? 7.271 -1.959 7.160 1.00 86.88 148 SER A N 1
ATOM 1162 C CA . SER A 1 148 ? 5.993 -2.403 6.588 1.00 86.88 148 SER A CA 1
ATOM 1163 C C . SER A 1 148 ? 5.350 -3.516 7.415 1.00 86.88 148 SER A C 1
ATOM 1165 O O . SER A 1 148 ? 4.150 -3.465 7.662 1.00 86.88 148 SER A O 1
ATOM 1167 N N . TYR A 1 149 ? 6.132 -4.506 7.860 1.00 87.06 149 TYR A N 1
ATOM 1168 C CA . TYR A 1 149 ? 5.610 -5.668 8.588 1.00 87.06 149 TYR A CA 1
ATOM 1169 C C . TYR A 1 149 ? 5.123 -5.319 9.997 1.00 87.06 149 TYR A C 1
ATOM 1171 O O . TYR A 1 149 ? 4.102 -5.842 10.445 1.00 87.06 149 TYR A O 1
ATOM 1179 N N . VAL A 1 150 ? 5.805 -4.395 10.681 1.00 88.12 150 VAL A N 1
ATOM 1180 C CA . VAL A 1 150 ? 5.343 -3.865 11.976 1.00 88.12 150 VAL A CA 1
ATOM 1181 C C . VAL A 1 150 ? 3.980 -3.196 11.811 1.00 88.12 150 VAL A C 1
ATOM 1183 O O . VAL A 1 150 ? 3.026 -3.514 12.520 1.00 88.12 150 VAL A O 1
ATOM 1186 N N . ASN A 1 151 ? 3.866 -2.316 10.822 1.00 91.94 151 ASN A N 1
ATOM 1187 C CA . ASN A 1 151 ? 2.639 -1.584 10.546 1.00 91.94 151 ASN A CA 1
ATOM 1188 C C . ASN A 1 151 ? 1.486 -2.491 10.078 1.00 91.94 151 ASN A C 1
ATOM 1190 O O . ASN A 1 151 ? 0.337 -2.305 10.492 1.00 91.94 151 ASN A O 1
ATOM 1194 N N . LEU A 1 152 ? 1.797 -3.506 9.267 1.00 93.50 152 LEU A N 1
ATOM 1195 C CA . LEU A 1 152 ? 0.857 -4.551 8.878 1.00 93.50 152 LEU A CA 1
ATOM 1196 C C . LEU A 1 152 ? 0.321 -5.290 10.108 1.00 93.50 152 LEU A C 1
ATOM 1198 O O . LEU A 1 152 ? -0.889 -5.420 10.262 1.00 93.50 152 LEU A O 1
ATOM 1202 N N . THR A 1 153 ? 1.211 -5.724 11.002 1.00 89.56 153 THR A N 1
ATOM 1203 C CA . THR A 1 153 ? 0.842 -6.462 12.219 1.00 89.56 153 THR A CA 1
ATOM 1204 C C . THR A 1 153 ? -0.091 -5.641 13.108 1.00 89.56 153 THR A C 1
ATOM 1206 O O . THR A 1 153 ? -1.110 -6.154 13.566 1.00 89.56 153 THR A O 1
ATOM 1209 N N . ASN A 1 154 ? 0.203 -4.349 13.282 1.00 88.69 154 ASN A N 1
ATOM 1210 C CA . ASN A 1 154 ? -0.658 -3.432 14.032 1.00 88.69 154 ASN A CA 1
ATOM 1211 C C . ASN A 1 154 ? -2.052 -3.306 13.397 1.00 88.69 154 ASN A C 1
ATOM 1213 O O . ASN A 1 154 ? -3.055 -3.287 14.106 1.00 88.69 154 ASN A O 1
ATOM 1217 N N . SER A 1 155 ? -2.130 -3.264 12.065 1.00 92.94 155 SER A N 1
ATOM 1218 C CA . SER A 1 155 ? -3.413 -3.184 11.350 1.00 92.94 155 SER A CA 1
ATOM 1219 C C . SER A 1 155 ? -4.201 -4.488 11.412 1.00 92.94 155 SER A C 1
ATOM 1221 O O . SER A 1 155 ? -5.418 -4.457 11.579 1.00 92.94 155 SER A O 1
ATOM 1223 N N . LEU A 1 156 ? -3.529 -5.639 11.334 1.00 90.00 156 LEU A N 1
ATOM 1224 C CA . LEU A 1 156 ? -4.152 -6.951 11.526 1.00 90.00 156 LEU A CA 1
ATOM 1225 C C . LEU A 1 156 ? -4.727 -7.085 12.941 1.00 90.00 156 LEU A C 1
ATOM 1227 O O . LEU A 1 156 ? -5.865 -7.514 13.097 1.00 90.00 156 LEU A O 1
ATOM 1231 N N . ALA A 1 157 ? -3.988 -6.646 13.964 1.00 87.56 157 ALA A N 1
ATOM 1232 C CA . ALA A 1 157 ? -4.486 -6.627 15.339 1.00 87.56 157 ALA A CA 1
ATOM 1233 C C . ALA A 1 157 ? -5.708 -5.702 15.488 1.00 87.56 157 ALA A C 1
ATOM 1235 O O . ALA A 1 157 ? -6.721 -6.100 16.052 1.00 87.56 157 ALA A O 1
ATOM 1236 N N . ALA A 1 158 ? -5.648 -4.493 14.920 1.00 92.94 158 ALA A N 1
ATOM 1237 C CA . ALA A 1 158 ? -6.730 -3.513 15.010 1.00 92.94 158 ALA A CA 1
ATOM 1238 C C . ALA A 1 158 ? -7.999 -3.901 14.225 1.00 92.94 158 ALA A C 1
ATOM 1240 O O . ALA A 1 158 ? -9.081 -3.399 14.525 1.00 92.94 158 ALA A O 1
ATOM 1241 N N . THR A 1 159 ? -7.876 -4.762 13.211 1.00 92.62 159 THR A N 1
ATOM 1242 C CA . THR A 1 159 ? -9.009 -5.296 12.429 1.00 92.62 159 THR A CA 1
ATOM 1243 C C . THR A 1 159 ? -9.490 -6.659 12.932 1.00 92.62 159 THR A C 1
ATOM 1245 O O . THR A 1 159 ? -10.580 -7.093 12.573 1.00 92.62 159 THR A O 1
ATOM 1248 N N . GLY A 1 160 ? -8.685 -7.364 13.734 1.00 89.31 160 GLY A N 1
ATOM 1249 C CA . GLY A 1 160 ? -8.914 -8.769 14.082 1.00 89.31 160 GLY A CA 1
ATOM 1250 C C . GLY A 1 160 ? -8.725 -9.735 12.903 1.00 89.31 160 GLY A C 1
ATOM 1251 O O . GLY A 1 160 ? -9.047 -10.920 13.021 1.00 89.31 160 GLY A O 1
ATOM 1252 N N . GLN A 1 161 ? -8.220 -9.259 11.759 1.00 88.75 161 GLN A N 1
ATOM 1253 C CA . GLN A 1 161 ? -7.946 -10.119 10.615 1.00 88.75 161 GLN A CA 1
ATOM 1254 C C . GLN A 1 161 ? -6.710 -10.981 10.852 1.00 88.75 161 GLN A C 1
ATOM 1256 O O . GLN A 1 161 ? -5.723 -10.579 11.473 1.00 88.75 161 GLN A O 1
ATOM 1261 N N . ARG A 1 162 ? -6.754 -12.189 10.291 1.00 82.69 162 ARG A N 1
ATOM 1262 C CA . ARG A 1 162 ? -5.618 -13.106 10.299 1.00 82.69 162 ARG A CA 1
ATOM 1263 C C . ARG A 1 162 ? -4.633 -12.729 9.202 1.00 82.69 162 ARG A C 1
ATOM 1265 O O . ARG A 1 162 ? -5.033 -12.334 8.106 1.00 82.69 162 ARG A O 1
ATOM 1272 N N . ALA A 1 163 ? -3.352 -12.912 9.500 1.00 81.88 163 ALA A N 1
ATOM 1273 C CA . ALA A 1 163 ? -2.320 -12.865 8.481 1.00 81.88 163 ALA A CA 1
ATOM 1274 C C . ALA A 1 163 ? -2.538 -13.962 7.427 1.00 81.88 163 ALA A C 1
ATOM 1276 O O . ALA A 1 163 ? -2.980 -15.069 7.749 1.00 81.88 163 ALA A O 1
ATOM 1277 N N . ILE A 1 164 ? -2.183 -13.657 6.183 1.00 82.50 164 ILE A N 1
ATOM 1278 C CA . ILE A 1 164 ? -2.152 -14.603 5.062 1.00 82.50 164 ILE A CA 1
ATOM 1279 C C . ILE A 1 164 ? -0.709 -14.868 4.621 1.00 82.50 164 ILE A C 1
ATOM 1281 O O . ILE A 1 164 ? 0.206 -14.157 5.013 1.00 82.50 164 ILE A O 1
ATOM 1285 N N . LEU A 1 165 ? -0.474 -15.886 3.791 1.00 80.19 165 LEU A N 1
ATOM 1286 C CA . LEU A 1 165 ? 0.883 -16.253 3.362 1.00 80.19 165 LEU A CA 1
ATOM 1287 C C . LEU A 1 165 ? 1.652 -15.078 2.733 1.00 80.19 165 LEU A C 1
ATOM 1289 O O . LEU A 1 165 ? 2.780 -14.781 3.126 1.00 80.19 165 LEU A O 1
ATOM 1293 N N . SER A 1 166 ? 1.012 -14.373 1.798 1.00 84.12 166 SER A N 1
ATOM 1294 C CA . SER A 1 166 ? 1.614 -13.247 1.077 1.00 84.12 166 SER A CA 1
ATOM 1295 C C . SER A 1 166 ? 1.932 -12.045 1.969 1.00 84.12 166 SER A C 1
ATOM 1297 O O . SER A 1 166 ? 2.641 -11.145 1.531 1.00 84.12 166 SER A O 1
ATOM 1299 N N . ASP A 1 167 ? 1.427 -12.014 3.208 1.00 84.38 167 ASP A N 1
ATOM 1300 C CA . ASP A 1 167 ? 1.759 -10.966 4.175 1.00 84.38 167 ASP A CA 1
ATOM 1301 C C . ASP A 1 167 ? 3.219 -11.057 4.640 1.00 84.38 167 ASP A C 1
ATOM 1303 O O . ASP A 1 167 ? 3.757 -10.049 5.082 1.00 84.38 167 ASP A O 1
ATOM 1307 N N . PHE A 1 168 ? 3.858 -12.232 4.548 1.00 82.12 168 PHE A N 1
ATOM 1308 C CA . PHE A 1 168 ? 5.226 -12.461 5.040 1.00 82.12 168 PHE A CA 1
ATOM 1309 C C . PHE A 1 168 ? 6.122 -13.267 4.091 1.00 82.12 168 PHE A C 1
ATOM 1311 O O . PHE A 1 168 ? 7.335 -13.309 4.293 1.00 82.12 168 PHE A O 1
ATOM 1318 N N . ALA A 1 169 ? 5.553 -13.897 3.063 1.00 81.38 169 ALA A N 1
ATOM 1319 C CA . ALA A 1 169 ? 6.279 -14.666 2.060 1.00 81.38 169 ALA A CA 1
ATOM 1320 C C . ALA A 1 169 ? 5.804 -14.275 0.651 1.00 81.38 169 ALA A C 1
ATOM 1322 O O . ALA A 1 169 ? 5.031 -14.992 0.024 1.00 81.38 169 ALA A O 1
ATOM 1323 N N . THR A 1 170 ? 6.248 -13.114 0.162 1.00 82.56 170 THR A N 1
ATOM 1324 C CA . THR A 1 170 ? 5.856 -12.579 -1.158 1.00 82.56 170 THR A CA 1
ATOM 1325 C C . THR A 1 170 ? 6.362 -13.419 -2.329 1.00 82.56 170 THR A C 1
ATOM 1327 O O . THR A 1 170 ? 5.716 -13.457 -3.368 1.00 82.56 170 THR A O 1
ATOM 1330 N N . GLU A 1 171 ? 7.479 -14.122 -2.140 1.00 80.25 171 GLU A N 1
ATOM 1331 C CA . GLU A 1 171 ? 8.143 -14.926 -3.178 1.00 80.25 171 GLU A CA 1
ATOM 1332 C C . GLU A 1 171 ? 7.602 -16.358 -3.298 1.00 80.25 171 GLU A C 1
ATOM 1334 O O . GLU A 1 171 ? 8.059 -17.118 -4.149 1.00 80.25 171 GLU A O 1
ATOM 1339 N N . ILE A 1 172 ? 6.688 -16.766 -2.409 1.00 77.38 172 ILE A N 1
ATOM 1340 C CA . ILE A 1 172 ? 6.244 -18.159 -2.295 1.00 77.38 172 ILE A CA 1
ATOM 1341 C C . ILE A 1 172 ? 4.738 -18.238 -2.522 1.00 77.38 172 ILE A C 1
ATOM 1343 O O . ILE A 1 172 ? 3.947 -17.626 -1.803 1.00 77.38 172 ILE A O 1
ATOM 1347 N N . THR A 1 173 ? 4.323 -19.046 -3.492 1.00 80.75 173 THR A N 1
ATOM 1348 C CA . THR A 1 173 ? 2.912 -19.384 -3.691 1.00 80.75 173 THR A CA 1
ATOM 1349 C C . THR A 1 173 ? 2.470 -20.486 -2.719 1.00 80.75 173 THR A C 1
ATOM 1351 O O . THR A 1 173 ? 3.292 -21.298 -2.285 1.00 80.75 173 THR A O 1
ATOM 1354 N N . PRO A 1 174 ? 1.166 -20.586 -2.392 1.00 74.50 174 PRO A N 1
ATOM 1355 C CA . PRO A 1 174 ? 0.659 -21.687 -1.571 1.00 74.50 174 PRO A CA 1
ATOM 1356 C C . PRO A 1 174 ? 1.045 -23.079 -2.099 1.00 74.50 174 PRO A C 1
ATOM 1358 O O . PRO A 1 174 ? 1.350 -23.965 -1.306 1.00 74.50 174 PRO A O 1
ATOM 1361 N N . ASP A 1 175 ? 1.107 -23.257 -3.422 1.00 78.56 175 ASP A N 1
ATOM 1362 C CA . ASP A 1 175 ? 1.464 -24.534 -4.052 1.00 78.56 175 ASP A CA 1
ATOM 1363 C C . ASP A 1 175 ? 2.954 -24.882 -3.902 1.00 78.56 175 ASP A C 1
ATOM 1365 O O . ASP A 1 175 ? 3.315 -26.051 -3.753 1.00 78.56 175 ASP A O 1
ATOM 1369 N N . GLN A 1 176 ? 3.835 -23.875 -3.888 1.00 72.81 176 GLN A N 1
ATOM 1370 C CA . GLN A 1 176 ? 5.273 -24.054 -3.643 1.00 72.81 176 GLN A CA 1
ATOM 1371 C C . GLN A 1 176 ? 5.581 -24.442 -2.196 1.00 72.81 176 GLN A C 1
ATOM 1373 O O . GLN A 1 176 ? 6.675 -24.919 -1.897 1.00 72.81 176 GLN A O 1
ATOM 1378 N N . LEU A 1 177 ? 4.619 -24.247 -1.295 1.00 67.81 177 LEU A N 1
ATOM 1379 C CA . LEU A 1 177 ? 4.811 -24.414 0.135 1.00 67.81 177 LEU A CA 1
ATOM 1380 C C . LEU A 1 17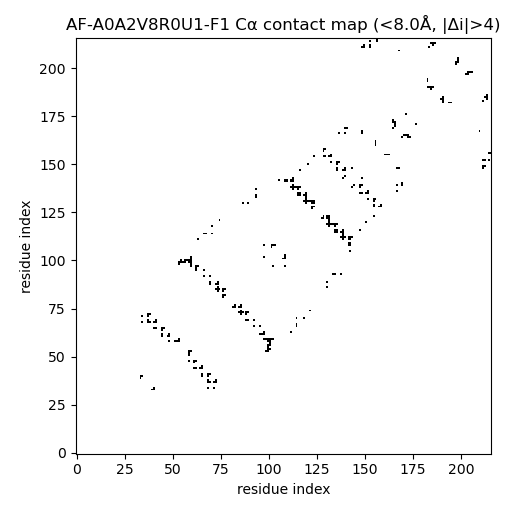7 ? 4.899 -25.881 0.577 1.00 67.81 177 LEU A C 1
ATOM 1382 O O . LEU A 1 177 ? 5.242 -26.155 1.727 1.00 67.81 177 LEU A O 1
ATOM 1386 N N . GLY A 1 178 ? 4.581 -26.832 -0.305 1.00 67.75 178 GLY A N 1
ATOM 1387 C CA . GLY A 1 178 ? 4.681 -28.261 -0.016 1.00 67.75 178 GLY A CA 1
ATOM 1388 C C . GLY A 1 178 ? 4.121 -28.620 1.369 1.00 67.75 178 GLY A C 1
ATOM 1389 O O . GLY A 1 178 ? 2.974 -28.324 1.690 1.00 67.75 178 GLY A O 1
ATOM 1390 N N . ARG A 1 179 ? 4.946 -29.246 2.218 1.00 62.97 179 ARG A N 1
ATOM 1391 C CA . ARG A 1 179 ? 4.627 -29.515 3.633 1.00 62.97 179 ARG A CA 1
ATOM 1392 C C . ARG A 1 179 ? 5.560 -28.738 4.557 1.00 62.97 179 ARG A C 1
ATOM 1394 O O . ARG A 1 179 ? 6.352 -29.362 5.259 1.00 62.97 179 ARG A O 1
ATOM 1401 N N . HIS A 1 180 ? 5.509 -27.410 4.542 1.00 58.25 180 HIS A N 1
ATOM 1402 C CA . HIS A 1 180 ? 6.303 -26.581 5.453 1.00 58.25 180 HIS A CA 1
ATOM 1403 C C . HIS A 1 180 ? 5.590 -26.310 6.785 1.00 58.25 180 HIS A C 1
ATOM 1405 O O . HIS A 1 180 ? 4.390 -26.047 6.832 1.00 58.25 180 HIS A O 1
ATOM 1411 N N . LEU A 1 181 ? 6.348 -26.379 7.885 1.00 57.97 181 LEU A N 1
ATOM 1412 C CA . LEU A 1 181 ? 5.874 -26.048 9.227 1.00 57.97 181 LEU A CA 1
ATOM 1413 C C . LEU A 1 181 ? 6.246 -24.599 9.556 1.00 57.97 181 LEU A C 1
ATOM 1415 O O . LEU A 1 181 ? 7.416 -24.287 9.769 1.00 57.97 181 LEU A O 1
ATOM 1419 N N . PHE A 1 182 ? 5.246 -23.721 9.630 1.00 59.34 182 PHE A N 1
ATOM 1420 C CA . PHE A 1 182 ? 5.435 -22.365 10.138 1.00 59.34 182 PHE A CA 1
ATOM 1421 C C . PHE A 1 182 ? 5.403 -22.357 11.664 1.00 59.34 182 PHE A C 1
ATOM 1423 O O . PHE A 1 182 ? 4.406 -22.731 12.279 1.00 59.34 182 PHE A O 1
ATOM 1430 N N . ILE A 1 183 ? 6.490 -21.887 12.273 1.00 62.72 183 ILE A N 1
ATOM 1431 C CA . ILE A 1 183 ? 6.592 -21.707 13.720 1.00 62.72 183 ILE A CA 1
ATOM 1432 C C . ILE A 1 183 ? 6.521 -20.213 14.018 1.00 62.72 183 ILE A C 1
ATOM 1434 O O . ILE A 1 183 ? 7.522 -19.502 13.938 1.00 62.72 183 ILE A O 1
ATOM 1438 N N . ALA A 1 184 ? 5.337 -19.741 14.392 1.00 60.44 184 ALA A N 1
ATOM 1439 C CA . ALA A 1 184 ? 5.172 -18.441 15.027 1.00 60.44 184 ALA A CA 1
ATOM 1440 C C . ALA A 1 184 ? 5.086 -18.661 16.541 1.00 60.44 184 ALA A C 1
ATOM 1442 O O . ALA A 1 184 ? 4.286 -19.476 16.999 1.00 60.44 184 ALA A O 1
ATOM 1443 N N . CYS A 1 185 ? 5.919 -17.976 17.327 1.00 58.50 185 CYS A N 1
ATOM 1444 C CA . CYS A 1 185 ? 5.885 -18.105 18.781 1.00 58.50 185 CYS A CA 1
ATOM 1445 C C . CYS A 1 185 ? 5.910 -16.747 19.473 1.00 58.50 185 CYS A C 1
ATOM 1447 O O . CYS A 1 185 ? 6.694 -15.863 19.127 1.00 58.50 185 CYS A O 1
ATOM 1449 N N . VAL A 1 186 ? 5.064 -16.626 20.492 1.00 55.03 186 VAL A N 1
ATOM 1450 C CA . VAL A 1 186 ? 5.007 -15.503 21.421 1.00 55.03 186 VAL A CA 1
ATOM 1451 C C . VAL A 1 186 ? 4.958 -16.119 22.823 1.00 55.03 186 VAL A C 1
ATOM 1453 O O . VAL A 1 186 ? 4.006 -16.848 23.101 1.00 55.03 186 VAL A O 1
ATOM 1456 N N . PRO A 1 187 ? 5.950 -15.878 23.707 1.00 55.12 187 PRO A N 1
ATOM 1457 C CA . PRO A 1 187 ? 7.120 -15.003 23.557 1.00 55.12 187 PRO A CA 1
ATOM 1458 C C . PRO A 1 187 ? 8.318 -15.629 22.799 1.00 55.12 187 PRO A C 1
ATOM 1460 O O . PRO A 1 187 ? 8.420 -16.839 22.607 1.00 55.12 187 PRO A O 1
ATOM 1463 N N . LYS A 1 188 ? 9.265 -14.759 22.406 1.00 55.72 188 LYS A N 1
ATOM 1464 C CA . LYS A 1 188 ? 10.419 -14.983 21.497 1.00 55.72 188 LYS A CA 1
ATOM 1465 C C . LYS A 1 188 ? 11.340 -16.173 21.833 1.00 55.72 188 LYS A C 1
ATOM 1467 O O . LYS A 1 188 ? 12.065 -16.644 20.961 1.00 55.72 188 LYS A O 1
ATOM 1472 N N . SER A 1 189 ? 11.366 -16.643 23.080 1.00 56.78 189 SER A N 1
ATOM 1473 C CA . SER A 1 189 ? 12.294 -17.693 23.530 1.00 56.78 189 SER A CA 1
ATOM 1474 C C . SER A 1 189 ? 11.910 -19.096 23.049 1.00 56.78 189 SER A C 1
ATOM 1476 O O . SER A 1 189 ? 12.794 -19.914 22.791 1.00 56.78 189 SER A O 1
ATOM 1478 N N . ALA A 1 190 ? 10.619 -19.377 22.865 1.00 58.66 190 ALA A N 1
ATOM 1479 C CA . ALA A 1 190 ? 10.159 -20.715 22.502 1.00 58.66 190 ALA A CA 1
ATOM 1480 C C . ALA A 1 190 ? 10.271 -21.018 20.992 1.00 58.66 190 ALA A C 1
ATOM 1482 O O . ALA A 1 190 ? 10.494 -22.174 20.631 1.00 58.66 190 ALA A O 1
ATOM 1483 N N . SER A 1 191 ? 10.243 -20.011 20.105 1.00 68.25 191 SER A N 1
ATOM 1484 C CA . SER A 1 191 ? 10.449 -20.218 18.657 1.00 68.25 191 SER A CA 1
ATOM 1485 C C . SER A 1 191 ? 11.860 -20.692 18.327 1.00 68.25 191 SER A C 1
ATOM 1487 O O . SER A 1 191 ? 12.021 -21.585 17.502 1.00 68.25 191 SER A O 1
ATOM 1489 N N . THR A 1 192 ? 12.888 -20.137 18.978 1.00 68.12 192 THR A N 1
ATOM 1490 C CA . THR A 1 192 ? 14.282 -20.548 18.744 1.00 68.12 192 THR A CA 1
ATOM 1491 C C . THR A 1 192 ? 14.519 -21.975 19.229 1.00 68.12 192 THR A C 1
ATOM 1493 O O . THR A 1 192 ? 15.159 -22.759 18.533 1.00 68.12 192 THR A O 1
ATOM 1496 N N . PHE A 1 193 ? 13.965 -22.332 20.393 1.00 67.75 193 PHE A N 1
ATOM 1497 C CA . PHE A 1 193 ? 14.034 -23.695 20.916 1.00 67.75 193 PHE A CA 1
ATOM 1498 C C . PHE A 1 193 ? 13.330 -24.692 19.988 1.00 67.75 193 PHE A C 1
ATOM 1500 O O . PHE A 1 193 ? 13.949 -25.669 19.571 1.00 67.75 193 PHE A O 1
ATOM 1507 N N . LEU A 1 194 ? 12.075 -24.427 19.609 1.00 69.44 194 LEU A N 1
ATOM 1508 C CA . LEU A 1 194 ? 11.298 -25.328 18.757 1.00 69.44 194 LEU A CA 1
ATOM 1509 C C . LEU A 1 194 ? 11.915 -25.463 17.358 1.00 69.44 194 LEU A C 1
ATOM 1511 O O . LEU A 1 194 ? 12.003 -26.574 16.839 1.00 69.44 194 LEU A O 1
ATOM 1515 N N . LYS A 1 195 ? 12.428 -24.362 16.790 1.00 74.69 195 LYS A N 1
ATOM 1516 C CA . LYS A 1 195 ? 13.207 -24.383 15.545 1.00 74.69 195 LYS A CA 1
ATOM 1517 C C . LYS A 1 195 ? 14.413 -25.311 15.670 1.00 74.69 195 LYS A C 1
ATOM 1519 O O . LYS A 1 195 ? 14.575 -26.218 14.862 1.00 74.69 195 LYS A O 1
ATOM 1524 N N . ASN A 1 196 ? 15.249 -25.101 16.687 1.00 71.38 196 ASN A N 1
ATOM 1525 C CA . ASN A 1 196 ? 16.464 -25.891 16.882 1.00 71.38 196 ASN A CA 1
ATOM 1526 C C . ASN A 1 196 ? 16.147 -27.371 17.125 1.00 71.38 196 ASN A C 1
ATOM 1528 O O . ASN A 1 196 ? 16.873 -28.232 16.635 1.00 71.38 196 ASN A O 1
ATOM 1532 N N . LEU A 1 197 ? 15.066 -27.677 17.845 1.00 72.19 197 LEU A N 1
ATOM 1533 C CA . LEU A 1 197 ? 14.600 -29.045 18.049 1.00 72.19 197 LEU A CA 1
ATOM 1534 C C . LEU A 1 197 ? 14.221 -29.705 16.714 1.00 72.19 197 LEU A C 1
ATOM 1536 O O . LEU A 1 197 ? 14.680 -30.806 16.426 1.00 72.19 197 LEU A O 1
ATOM 1540 N N . LEU A 1 198 ? 13.445 -29.021 15.872 1.00 72.50 198 LEU A N 1
ATOM 1541 C CA . LEU A 1 198 ? 13.040 -29.533 14.561 1.00 72.50 198 LEU A CA 1
ATOM 1542 C C . LEU A 1 198 ? 14.226 -29.750 13.622 1.00 72.50 198 LEU A C 1
ATOM 1544 O O . LEU A 1 198 ? 14.332 -30.822 13.029 1.00 72.50 198 LEU A O 1
ATOM 1548 N N . VAL A 1 199 ? 15.141 -28.783 13.523 1.00 77.44 199 VAL A N 1
ATOM 1549 C CA . VAL A 1 199 ? 16.346 -28.913 12.688 1.00 77.44 199 VAL A CA 1
ATOM 1550 C C . VAL A 1 199 ? 17.196 -30.099 13.155 1.00 77.44 199 VAL A C 1
ATOM 1552 O O . VAL A 1 199 ? 17.545 -30.952 12.344 1.00 77.44 199 VAL A O 1
ATOM 1555 N N . ASN A 1 200 ? 17.480 -30.202 14.458 1.00 75.88 200 ASN A N 1
ATOM 1556 C CA . ASN A 1 200 ? 18.381 -31.234 14.983 1.00 75.88 200 ASN A CA 1
ATOM 1557 C C . ASN A 1 200 ? 17.771 -32.640 14.994 1.00 75.88 200 ASN A C 1
ATOM 1559 O O . ASN A 1 200 ? 18.487 -33.605 14.748 1.00 75.88 200 ASN A O 1
ATOM 1563 N N . LEU A 1 201 ? 16.474 -32.780 15.287 1.00 71.19 201 LEU A N 1
ATOM 1564 C CA . LEU A 1 201 ? 15.836 -34.099 15.371 1.00 71.19 201 LEU A CA 1
ATOM 1565 C C . LEU A 1 201 ? 15.378 -34.634 14.017 1.00 71.19 201 LEU A C 1
ATOM 1567 O O . LEU A 1 201 ? 15.321 -35.846 13.837 1.00 71.19 201 LEU A O 1
ATOM 1571 N N . THR A 1 202 ? 15.013 -33.755 13.082 1.00 75.25 202 THR A N 1
ATOM 1572 C CA . THR A 1 202 ? 14.387 -34.177 11.817 1.00 75.25 202 THR A CA 1
ATOM 1573 C C . THR A 1 202 ? 15.227 -33.864 10.581 1.00 75.25 202 THR A C 1
ATOM 1575 O O . THR A 1 202 ? 14.878 -34.300 9.488 1.00 75.25 202 THR A O 1
ATOM 1578 N N . GLY A 1 203 ? 16.330 -33.117 10.725 1.00 72.62 203 GLY A N 1
ATOM 1579 C CA . GLY A 1 203 ? 17.137 -32.652 9.593 1.00 72.62 203 GLY A CA 1
ATOM 1580 C C . GLY A 1 203 ? 16.437 -31.582 8.751 1.00 72.62 203 GLY A C 1
ATOM 1581 O O . GLY A 1 203 ? 16.831 -31.336 7.611 1.00 72.62 203 GLY A O 1
ATOM 1582 N N . TYR A 1 204 ? 15.378 -30.964 9.285 1.00 70.50 204 TYR A N 1
ATOM 1583 C CA . TYR A 1 204 ? 14.605 -29.957 8.571 1.00 70.50 204 TYR A CA 1
ATOM 1584 C C . TYR A 1 204 ? 15.487 -28.766 8.185 1.00 70.50 204 TYR A C 1
ATOM 1586 O O . TYR A 1 204 ? 16.240 -28.246 9.009 1.00 70.50 204 TYR A O 1
ATOM 1594 N N . ARG A 1 205 ? 15.388 -28.317 6.931 1.00 64.56 205 ARG A N 1
ATOM 1595 C CA . ARG A 1 205 ? 16.182 -27.191 6.430 1.00 64.56 205 ARG A CA 1
ATOM 1596 C C . ARG A 1 205 ? 15.612 -25.872 6.951 1.00 64.56 205 ARG A C 1
ATOM 1598 O O . ARG A 1 205 ? 14.427 -25.606 6.768 1.00 64.56 205 ARG A O 1
ATOM 1605 N N . ASP A 1 206 ? 16.465 -25.053 7.565 1.00 65.56 206 ASP A N 1
ATOM 1606 C CA . ASP A 1 206 ? 16.105 -23.696 7.989 1.00 65.56 206 ASP A CA 1
ATOM 1607 C C . ASP A 1 206 ? 15.879 -22.810 6.751 1.00 65.56 206 ASP A C 1
ATOM 1609 O O . ASP A 1 206 ? 16.731 -22.744 5.858 1.00 65.56 206 ASP A O 1
ATOM 1613 N N . LEU A 1 207 ? 14.717 -22.162 6.687 1.00 60.41 207 LEU A N 1
ATOM 1614 C CA . LEU A 1 207 ? 14.329 -21.215 5.645 1.00 60.41 207 LEU A CA 1
ATOM 1615 C C . LEU A 1 207 ? 13.830 -19.933 6.321 1.00 60.41 207 LEU A C 1
ATOM 1617 O O . LEU A 1 207 ? 13.181 -19.978 7.362 1.00 60.41 207 LEU A O 1
ATOM 1621 N N . PHE A 1 208 ? 14.200 -18.803 5.717 1.00 54.81 208 PHE A N 1
ATOM 1622 C CA . PHE A 1 208 ? 14.100 -17.428 6.217 1.00 54.81 208 PHE A CA 1
ATOM 1623 C C . PHE A 1 208 ? 12.965 -17.150 7.226 1.00 54.81 208 PHE A C 1
ATOM 1625 O O . PHE A 1 208 ? 11.784 -17.326 6.936 1.00 54.81 208 PHE A O 1
ATOM 1632 N N . THR A 1 209 ? 13.331 -16.639 8.406 1.00 55.12 209 THR A N 1
ATOM 1633 C CA . THR A 1 209 ? 12.392 -16.262 9.473 1.00 55.12 209 THR A CA 1
ATOM 1634 C C . THR A 1 209 ? 12.017 -14.782 9.397 1.00 55.12 209 THR A C 1
ATOM 1636 O O . THR A 1 209 ? 12.900 -13.925 9.472 1.00 55.12 209 THR A O 1
ATOM 1639 N N . VAL A 1 210 ? 10.718 -14.471 9.353 1.00 50.66 210 VAL A N 1
ATOM 1640 C CA . VAL 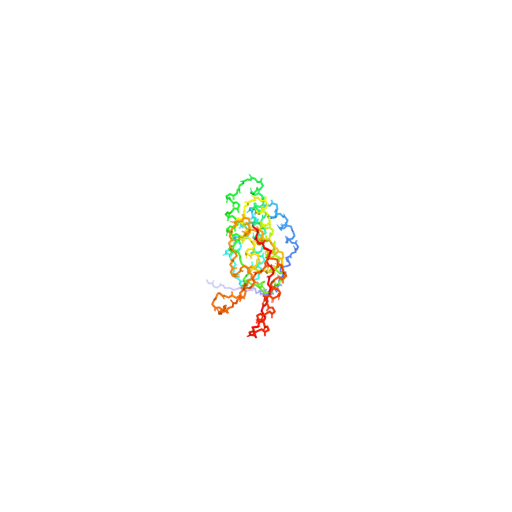A 1 210 ? 10.195 -13.103 9.514 1.00 50.66 210 VAL A CA 1
ATOM 1641 C C . VAL A 1 210 ? 9.618 -12.937 10.917 1.00 50.66 210 VAL A C 1
ATOM 1643 O O . VAL A 1 210 ? 8.929 -13.817 11.429 1.00 50.66 210 VAL A O 1
ATOM 1646 N N . TYR A 1 211 ? 9.909 -11.805 11.558 1.00 51.78 211 TYR A N 1
ATOM 1647 C CA . TYR A 1 211 ? 9.353 -11.470 12.866 1.00 51.78 211 TYR A CA 1
ATOM 1648 C C . TYR A 1 211 ? 7.986 -10.800 12.694 1.00 51.78 211 TYR A C 1
ATOM 1650 O O . TYR A 1 211 ? 7.899 -9.729 12.098 1.00 51.78 211 TYR A O 1
ATOM 1658 N N . ALA A 1 212 ? 6.942 -11.396 13.269 1.00 50.50 212 ALA A N 1
ATOM 1659 C CA . ALA A 1 212 ? 5.658 -10.740 13.501 1.00 50.50 212 ALA A CA 1
ATOM 1660 C C . ALA A 1 212 ? 5.485 -10.526 15.012 1.00 50.50 212 ALA A C 1
ATOM 1662 O O . ALA A 1 212 ? 5.786 -11.423 15.805 1.00 50.50 212 ALA A O 1
ATOM 1663 N N . ALA A 1 213 ? 5.051 -9.335 15.427 1.00 49.19 213 ALA A N 1
ATOM 1664 C CA . ALA A 1 213 ? 4.711 -9.097 16.827 1.00 49.19 213 ALA A CA 1
ATOM 1665 C C . ALA A 1 213 ? 3.447 -9.895 17.186 1.00 49.19 213 ALA A C 1
ATOM 1667 O O . ALA A 1 213 ? 2.520 -9.996 16.384 1.00 49.19 213 ALA A O 1
ATOM 1668 N N . GLY A 1 214 ? 3.428 -10.496 18.376 1.00 45.66 214 GLY A N 1
ATOM 1669 C CA . GLY A 1 214 ? 2.279 -11.267 18.840 1.00 45.66 214 GLY A CA 1
ATOM 1670 C C . GLY A 1 214 ? 1.019 -10.416 18.928 1.00 45.66 214 GLY A C 1
ATOM 1671 O O . GLY A 1 214 ? 1.065 -9.320 19.480 1.00 45.66 214 GLY A O 1
ATOM 1672 N N . GLN A 1 215 ? -0.088 -10.929 18.395 1.00 48.94 215 GLN A N 1
ATOM 1673 C CA . GLN A 1 215 ? -1.417 -10.368 18.624 1.00 48.94 215 GLN A CA 1
ATOM 1674 C C . GLN A 1 215 ? -1.876 -10.793 20.030 1.00 48.94 215 GLN A C 1
ATOM 1676 O O . GLN A 1 215 ? -1.811 -11.982 20.347 1.00 48.94 215 GLN A O 1
ATOM 1681 N N . THR A 1 216 ? -2.259 -9.830 20.872 1.00 42.78 216 THR A N 1
ATOM 1682 C CA . THR A 1 216 ? -2.869 -10.051 22.200 1.00 42.78 216 THR A CA 1
ATOM 1683 C C . THR A 1 216 ? -4.378 -10.114 22.109 1.00 42.78 216 THR A C 1
ATOM 1685 O O . THR A 1 216 ? -4.922 -9.241 21.394 1.00 42.78 216 THR A O 1
#

Nearest PDB structures (foldseek):
  7v1k-assembly1_A-2  TM=4.283E-01  e=2.216E-01  Homo sapiens
  8ffw-assembly1_D  TM=6.042E-01  e=1.011E+00  Homo sapiens
  8ffv-assembly1_D  TM=5.906E-01  e=2.160E+00  Homo sapiens
  6x9o-assembly1_B  TM=4.223E-01  e=1.223E+00  Homo sapiens